Protein AF-A0A936JSB2-F1 (afdb_monomer)

pLDDT: mean 73.91, std 18.28, range [32.06, 96.44]

Secondary structure (DSSP, 8-state):
---------THHHHHHHHHHHTT---S---------S-TT-------S-----PPP-------PPPP--EEEE-TTS-EEEEEEE-PPPPGGG----EEEEEETT---BTTBTTEEEES--EEEEE-B-HHHHSS-B---SSSSSEEEETTEEEEEEEEETTEEEEEEES--S-EEEEEE-TTS-EEEEEE-TTS-EEEESSSGGGSPBPTT----TT----B-EEEEP-

Mean predicted aligned error: 17.92 Å

Structure (mmCIF, N/CA/C/O backbone):
data_AF-A0A936JSB2-F1
#
_entry.id   AF-A0A936JSB2-F1
#
loop_
_atom_site.group_PDB
_atom_site.id
_atom_site.type_symbol
_atom_site.label_atom_id
_atom_site.label_alt_id
_atom_site.label_comp_id
_atom_site.label_asym_id
_atom_site.label_entity_id
_atom_site.label_seq_id
_atom_site.pdbx_PDB_ins_code
_atom_site.Cartn_x
_atom_site.Cartn_y
_atom_site.Cartn_z
_atom_site.occupancy
_atom_site.B_iso_or_equiv
_atom_site.auth_seq_id
_atom_site.auth_comp_id
_atom_site.auth_asym_id
_atom_site.auth_atom_id
_atom_site.pdbx_PDB_model_num
ATOM 1 N N . MET A 1 1 ? 48.125 48.175 68.324 1.00 35.88 1 MET A N 1
ATOM 2 C CA . MET A 1 1 ? 49.309 47.341 68.021 1.00 35.88 1 MET A CA 1
ATOM 3 C C . MET A 1 1 ? 48.892 46.219 67.080 1.00 35.88 1 MET A C 1
ATOM 5 O O . MET A 1 1 ? 47.910 45.582 67.412 1.00 35.88 1 MET A O 1
ATOM 9 N N . ASN A 1 2 ? 49.610 46.075 65.949 1.00 34.31 2 ASN A N 1
ATOM 10 C CA . ASN A 1 2 ? 49.843 44.910 65.055 1.00 34.31 2 ASN A CA 1
ATOM 11 C C . ASN A 1 2 ? 48.712 43.870 64.830 1.00 34.31 2 ASN A C 1
ATOM 13 O O . ASN A 1 2 ? 48.079 43.433 65.770 1.00 34.31 2 ASN A O 1
ATOM 17 N N . SER A 1 3 ? 48.454 43.322 63.636 1.00 39.59 3 SER A N 1
ATOM 18 C CA . SER A 1 3 ? 49.326 43.007 62.488 1.00 39.59 3 SER A CA 1
ATOM 19 C C . SER A 1 3 ? 48.445 42.715 61.244 1.00 39.59 3 SER A C 1
ATOM 21 O O . SER A 1 3 ? 47.344 42.210 61.433 1.00 39.59 3 SER A O 1
ATOM 23 N N . ARG A 1 4 ? 48.800 43.163 60.021 1.00 42.25 4 ARG A N 1
ATOM 24 C CA . ARG A 1 4 ? 49.439 42.383 58.911 1.00 42.25 4 ARG A CA 1
ATOM 25 C C . ARG A 1 4 ? 48.583 41.193 58.416 1.00 42.25 4 ARG A C 1
ATOM 27 O O . ARG A 1 4 ? 48.107 40.436 59.238 1.00 42.25 4 ARG A O 1
ATOM 34 N N . THR A 1 5 ? 48.341 40.898 57.133 1.00 45.41 5 THR A N 1
ATOM 35 C CA . THR A 1 5 ? 49.018 41.137 55.832 1.00 45.41 5 THR A CA 1
ATOM 36 C C . THR A 1 5 ? 48.169 40.413 54.755 1.00 45.41 5 THR A C 1
ATOM 38 O O . THR A 1 5 ? 47.645 39.348 55.060 1.00 45.41 5 THR A O 1
ATOM 41 N N . ASN A 1 6 ? 47.905 40.944 53.553 1.00 46.44 6 ASN A N 1
ATOM 42 C CA . ASN A 1 6 ? 48.480 40.563 52.233 1.00 46.44 6 ASN A CA 1
ATOM 43 C C . ASN A 1 6 ? 47.365 40.872 51.195 1.00 46.44 6 ASN A C 1
ATOM 45 O O . ASN A 1 6 ? 46.220 40.532 51.451 1.00 46.44 6 ASN A O 1
ATOM 49 N N . GLY A 1 7 ? 47.534 41.524 50.044 1.00 50.88 7 GLY A N 1
ATOM 50 C CA . GLY A 1 7 ? 48.725 41.688 49.220 1.00 50.88 7 GLY A CA 1
ATOM 51 C C . GLY A 1 7 ? 48.695 40.771 47.992 1.00 50.88 7 GLY A C 1
ATOM 52 O O . GLY A 1 7 ? 49.657 40.049 47.790 1.00 50.88 7 GLY A O 1
ATOM 53 N N . PHE A 1 8 ? 47.622 40.768 47.185 1.00 49.28 8 PHE A N 1
ATOM 54 C CA . PHE A 1 8 ? 47.645 40.173 45.840 1.00 49.28 8 PHE A CA 1
ATOM 55 C C . PHE A 1 8 ? 47.114 41.171 44.807 1.00 49.28 8 PHE A C 1
ATOM 57 O O . PHE A 1 8 ? 45.969 41.611 44.834 1.00 49.28 8 PHE A O 1
ATOM 64 N N . SER A 1 9 ? 48.046 41.589 43.956 1.00 54.38 9 SER A N 1
ATOM 65 C CA . SER A 1 9 ? 47.987 42.716 43.034 1.00 54.38 9 SER A CA 1
ATOM 66 C C . SER A 1 9 ? 47.175 42.384 41.779 1.00 54.38 9 SER A C 1
ATOM 68 O O . SER A 1 9 ? 47.596 41.577 40.953 1.00 54.38 9 SER A O 1
ATOM 70 N N . ALA A 1 10 ? 46.050 43.081 41.591 1.00 55.34 10 ALA A N 1
ATOM 71 C CA . ALA A 1 10 ? 45.239 43.063 40.367 1.00 55.34 10 ALA A CA 1
ATOM 72 C C . ALA A 1 10 ? 45.993 43.575 39.114 1.00 55.34 10 ALA A C 1
ATOM 74 O O . ALA A 1 10 ? 45.507 43.441 37.993 1.00 55.34 10 ALA A O 1
ATOM 75 N N . SER A 1 11 ? 47.204 44.118 39.286 1.00 56.66 11 SER A N 1
ATOM 76 C CA . SER A 1 11 ? 48.057 44.604 38.196 1.00 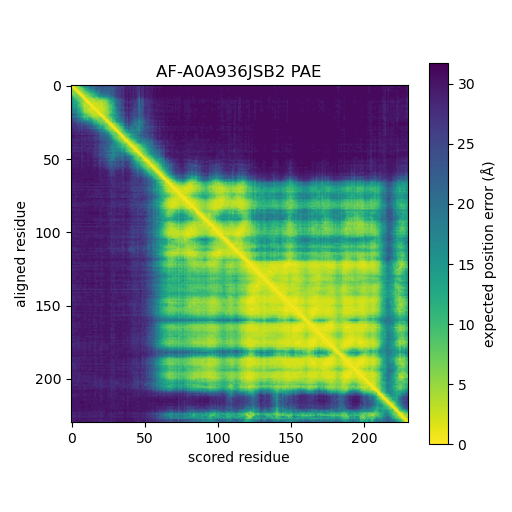56.66 11 SER A CA 1
ATOM 77 C C . SER A 1 11 ? 48.709 43.462 37.395 1.00 56.66 11 SER A C 1
ATOM 79 O O . SER A 1 11 ? 48.953 43.599 36.199 1.00 56.66 11 SER A O 1
ATOM 81 N N . TRP A 1 12 ? 48.920 42.286 38.004 1.00 50.47 12 TRP A N 1
ATOM 82 C CA . TRP A 1 12 ? 49.532 41.134 37.318 1.00 50.47 12 TRP A CA 1
ATOM 83 C C . TRP A 1 12 ? 48.565 40.339 36.422 1.00 50.47 12 TRP A C 1
ATOM 85 O O . TRP A 1 12 ? 49.009 39.693 35.472 1.00 50.47 12 TRP A O 1
ATOM 95 N N . MET A 1 13 ? 47.250 40.422 36.655 1.00 55.94 13 MET A N 1
ATOM 96 C CA . MET A 1 13 ? 46.240 39.774 35.799 1.00 55.94 13 MET A CA 1
ATOM 97 C C . MET A 1 13 ? 45.917 40.577 34.529 1.00 55.94 13 MET A C 1
ATOM 99 O O . MET A 1 13 ? 45.628 39.993 33.490 1.00 55.94 13 MET A O 1
ATOM 103 N N . LEU A 1 14 ? 46.016 41.909 34.572 1.00 55.22 14 LEU A N 1
ATOM 104 C CA . LEU A 1 14 ? 45.782 42.754 33.393 1.00 55.22 14 LEU A CA 1
ATOM 105 C C . LEU A 1 14 ? 46.985 42.769 32.440 1.00 55.22 14 LEU A C 1
ATOM 107 O O . LEU A 1 14 ? 46.804 42.792 31.223 1.00 55.22 14 LEU A O 1
ATOM 111 N N . LEU A 1 15 ? 48.209 42.674 32.973 1.00 53.69 15 LEU A N 1
ATOM 112 C CA . LEU A 1 15 ? 49.425 42.623 32.157 1.00 53.69 15 LEU A CA 1
ATOM 113 C C . LEU A 1 15 ? 49.565 41.295 31.391 1.00 53.69 15 LEU A C 1
ATOM 115 O O . LEU A 1 15 ? 50.092 41.281 30.285 1.00 53.69 15 LEU A O 1
ATOM 119 N N . SER A 1 16 ? 49.043 40.193 31.938 1.00 58.06 16 SER A N 1
ATOM 120 C CA . SER A 1 16 ? 49.028 38.884 31.269 1.00 58.06 16 SER A CA 1
ATOM 121 C C . SER A 1 16 ? 47.946 38.782 30.183 1.00 58.06 16 SER A C 1
ATOM 123 O O . SER A 1 16 ? 48.183 38.153 29.154 1.00 58.06 16 SER A O 1
ATOM 125 N N . PHE A 1 17 ? 46.809 39.471 30.336 1.00 54.97 17 PHE A N 1
ATOM 126 C CA . PHE A 1 17 ? 45.768 39.538 29.299 1.00 54.97 17 PHE A CA 1
ATOM 127 C C . PHE A 1 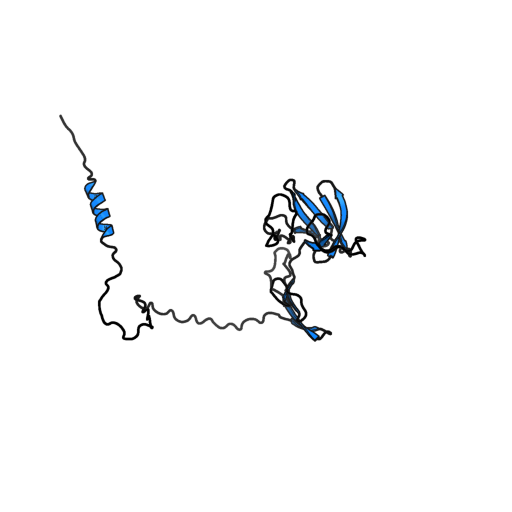17 ? 46.142 40.457 28.119 1.00 54.97 17 PHE A C 1
ATOM 129 O O . PHE A 1 17 ? 45.854 40.129 26.969 1.00 54.97 17 PHE A O 1
ATOM 136 N N . LEU A 1 18 ? 46.840 41.571 28.370 1.00 54.69 18 LEU A N 1
ATOM 137 C CA . LEU A 1 18 ? 47.339 42.464 27.311 1.00 54.69 18 LEU A CA 1
ATOM 138 C C . LEU A 1 18 ? 48.510 41.857 26.519 1.00 54.69 18 LEU A C 1
ATOM 140 O O . LEU A 1 18 ? 48.606 42.079 25.312 1.00 54.69 18 LEU A O 1
ATOM 144 N N . LEU A 1 19 ? 49.355 41.037 27.155 1.00 53.25 19 LEU A N 1
ATOM 145 C CA . LEU A 1 19 ? 50.457 40.347 26.473 1.00 53.25 19 LEU A CA 1
ATOM 146 C C . LEU A 1 19 ? 49.973 39.176 25.591 1.00 53.25 19 LEU A C 1
ATOM 148 O O . LEU A 1 19 ? 50.631 38.841 24.609 1.00 53.25 19 LEU A O 1
ATOM 152 N N . ALA A 1 20 ? 48.800 38.600 25.878 1.00 48.59 20 ALA A N 1
ATOM 153 C CA . ALA A 1 20 ? 48.202 37.532 25.071 1.00 48.59 20 ALA A CA 1
ATOM 154 C C . ALA A 1 20 ? 47.556 38.035 23.759 1.00 48.59 20 ALA A C 1
ATOM 156 O O . ALA A 1 20 ? 47.519 37.295 22.776 1.00 48.59 20 ALA A O 1
ATOM 157 N N . CYS A 1 21 ? 47.111 39.297 23.696 1.00 46.84 21 CYS A N 1
ATOM 158 C CA . CYS A 1 21 ? 46.557 39.890 22.467 1.00 46.84 21 CYS A CA 1
ATOM 159 C C . CYS A 1 21 ? 47.628 40.293 21.438 1.00 46.84 21 CYS A C 1
ATOM 161 O O . CYS A 1 21 ? 47.346 40.342 20.244 1.00 46.84 21 CYS A O 1
ATOM 163 N N . LEU A 1 22 ? 48.863 40.571 21.867 1.00 53.00 22 LEU A N 1
ATOM 164 C CA . LEU A 1 22 ? 49.932 41.025 20.967 1.00 53.00 22 LEU A CA 1
ATOM 165 C C . LEU A 1 22 ? 50.686 39.874 20.276 1.00 53.00 22 LEU A C 1
ATOM 167 O O . LEU A 1 22 ? 51.400 40.120 19.307 1.00 53.00 22 LEU A O 1
ATOM 171 N N . ALA A 1 23 ? 50.498 38.623 20.714 1.00 52.56 23 ALA A N 1
ATOM 172 C CA . ALA A 1 23 ? 51.219 37.456 20.193 1.00 52.56 23 ALA A CA 1
ATOM 173 C C . ALA A 1 23 ? 50.426 36.594 19.187 1.00 52.56 23 ALA A C 1
ATOM 175 O O . ALA A 1 23 ? 50.874 35.507 18.830 1.00 52.56 23 ALA A O 1
ATOM 176 N N . THR A 1 24 ? 49.274 37.058 18.689 1.00 55.66 24 THR A N 1
ATOM 177 C CA . THR A 1 24 ? 48.515 36.357 17.634 1.00 55.66 24 THR A CA 1
ATOM 178 C C . THR A 1 24 ? 48.258 37.244 16.416 1.00 55.66 24 THR A C 1
ATOM 180 O O . THR A 1 24 ? 47.136 37.405 15.961 1.00 55.66 24 THR A O 1
ATOM 183 N N . HIS A 1 25 ? 49.328 37.783 15.828 1.00 50.44 25 HIS A N 1
ATOM 184 C CA . HIS A 1 25 ? 49.301 38.214 14.426 1.00 50.44 25 HIS A CA 1
ATOM 185 C C . HIS A 1 25 ? 49.911 37.117 13.558 1.00 50.44 25 HIS A C 1
ATOM 187 O O . HIS A 1 25 ? 51.016 37.240 13.033 1.00 50.44 25 HIS A O 1
ATOM 193 N N . ALA A 1 26 ? 49.178 36.015 13.418 1.00 47.84 26 ALA A N 1
ATOM 194 C CA . ALA A 1 26 ? 49.348 35.175 12.249 1.00 47.84 26 ALA A CA 1
ATOM 195 C C . ALA A 1 26 ? 48.591 35.844 11.094 1.00 47.84 26 ALA A C 1
ATOM 197 O O . ALA A 1 26 ? 47.366 35.810 11.050 1.00 47.84 26 ALA A O 1
ATOM 198 N N . GLY A 1 27 ? 49.348 36.440 10.172 1.00 50.97 27 GLY A N 1
ATOM 199 C CA . GLY A 1 27 ? 48.919 36.635 8.788 1.00 50.97 27 GLY A CA 1
ATOM 200 C C . GLY A 1 27 ? 48.319 37.997 8.453 1.00 50.97 27 GLY A C 1
ATOM 201 O O . GLY A 1 27 ? 47.122 38.202 8.588 1.00 50.97 27 GLY A O 1
ATOM 202 N N . CYS A 1 28 ? 49.166 38.903 7.954 1.00 41.62 28 CYS A N 1
ATOM 203 C CA . CYS A 1 28 ? 49.066 39.488 6.607 1.00 41.62 28 CYS A CA 1
ATOM 204 C C . CYS A 1 28 ? 49.994 40.710 6.514 1.00 41.62 28 CYS A C 1
ATOM 206 O O . CYS A 1 28 ? 49.622 41.823 6.871 1.00 41.62 28 CYS A O 1
ATOM 208 N N . SER A 1 29 ? 51.207 40.512 6.000 1.00 53.97 29 SER A N 1
ATOM 209 C CA . SER A 1 29 ? 52.018 41.591 5.434 1.00 53.97 29 SER A CA 1
ATOM 210 C C . SER A 1 29 ? 51.756 41.640 3.930 1.00 53.97 29 SER A C 1
ATOM 212 O O . SER A 1 29 ? 52.036 40.671 3.224 1.00 53.97 29 SER A O 1
ATOM 214 N N . CYS A 1 30 ? 51.203 42.745 3.430 1.00 39.94 30 CYS A N 1
ATOM 215 C CA . CYS A 1 30 ? 51.121 42.989 1.993 1.00 39.94 30 CYS A CA 1
ATOM 216 C C . CYS A 1 30 ? 52.488 43.478 1.517 1.00 39.94 30 CYS A C 1
ATOM 218 O O . CYS A 1 30 ? 52.807 44.656 1.660 1.00 39.94 30 CYS A O 1
ATOM 220 N N . ASP A 1 31 ? 53.296 42.564 0.988 1.00 43.16 31 ASP A N 1
ATOM 221 C CA . ASP A 1 31 ? 54.530 42.928 0.304 1.00 43.16 31 ASP A CA 1
ATOM 222 C C . ASP A 1 31 ? 54.201 43.402 -1.118 1.00 43.16 31 ASP A C 1
ATOM 224 O O . ASP A 1 31 ? 53.442 42.766 -1.858 1.00 43.16 31 ASP A O 1
ATOM 228 N N . ALA A 1 32 ? 54.726 44.564 -1.489 1.00 50.72 32 ALA A N 1
ATOM 229 C CA . ALA A 1 32 ? 54.475 45.195 -2.775 1.00 50.72 32 ALA A CA 1
ATOM 230 C C . ALA A 1 32 ? 55.480 44.675 -3.810 1.00 50.72 32 ALA A C 1
ATOM 232 O O . ALA A 1 32 ? 56.417 45.380 -4.176 1.00 50.72 32 ALA A O 1
ATOM 233 N N . LEU A 1 33 ? 55.287 43.450 -4.309 1.00 48.34 33 LEU A N 1
ATOM 234 C CA . LEU A 1 33 ? 56.104 42.916 -5.401 1.00 48.34 33 LEU A CA 1
ATOM 235 C C . LEU A 1 33 ? 55.257 42.513 -6.615 1.00 48.34 33 LEU A C 1
ATOM 237 O O . LEU A 1 33 ? 54.511 41.539 -6.616 1.00 48.34 33 LEU A O 1
ATOM 241 N N . SER A 1 34 ? 55.438 43.322 -7.665 1.00 57.00 34 SER A N 1
ATOM 242 C CA . SER A 1 34 ? 55.117 43.107 -9.083 1.00 57.00 34 SER A CA 1
ATOM 243 C C . SER A 1 34 ? 53.680 42.700 -9.432 1.00 57.00 34 SER A C 1
ATOM 245 O O . SER A 1 34 ? 53.294 41.536 -9.436 1.00 57.00 34 SER A O 1
ATOM 247 N N . ARG A 1 35 ? 52.914 43.706 -9.857 1.00 50.78 35 ARG A N 1
ATOM 248 C CA . ARG A 1 35 ? 51.615 43.600 -10.530 1.00 50.78 35 ARG A CA 1
ATOM 249 C C . ARG A 1 35 ? 51.711 42.654 -11.749 1.00 50.78 35 ARG A C 1
ATOM 251 O O . ARG A 1 35 ? 52.494 42.950 -12.652 1.00 50.78 35 ARG A O 1
ATOM 258 N N . PRO A 1 36 ? 50.933 41.560 -11.838 1.00 52.59 36 PRO A N 1
ATOM 259 C CA . PRO A 1 36 ? 50.892 40.744 -13.048 1.00 52.59 36 PRO A CA 1
ATOM 260 C C . PRO A 1 36 ? 50.222 41.527 -14.187 1.00 52.59 36 PRO A C 1
ATOM 262 O O . PRO A 1 36 ? 49.196 42.179 -13.994 1.00 52.59 36 PRO A O 1
ATOM 265 N N . ALA A 1 37 ? 50.799 41.460 -15.389 1.00 56.62 37 ALA A N 1
ATOM 266 C CA . ALA A 1 37 ? 50.406 42.245 -16.566 1.00 56.62 37 ALA A CA 1
ATOM 267 C C . ALA A 1 37 ? 49.045 41.860 -17.194 1.00 56.62 37 ALA A C 1
ATOM 269 O O . ALA A 1 37 ? 48.725 42.316 -18.289 1.00 56.62 37 ALA A O 1
ATOM 270 N N . ASN A 1 38 ? 48.226 41.033 -16.535 1.00 55.94 38 ASN A N 1
ATOM 271 C CA . ASN A 1 38 ? 46.925 40.618 -17.055 1.00 55.94 38 ASN A CA 1
ATOM 272 C C . ASN A 1 38 ? 45.877 40.515 -15.927 1.00 55.94 38 ASN A C 1
ATOM 274 O O . ASN A 1 38 ? 46.003 39.649 -15.060 1.00 55.94 38 ASN A O 1
ATOM 278 N N . PRO A 1 39 ? 44.825 41.355 -15.924 1.00 56.47 39 PRO A N 1
ATOM 279 C CA . PRO A 1 39 ? 43.882 41.470 -14.810 1.00 56.47 39 PRO A CA 1
ATOM 280 C C . PRO A 1 39 ? 42.854 40.327 -14.701 1.00 56.47 39 PRO A C 1
ATOM 282 O O . PRO A 1 39 ? 41.909 40.449 -13.928 1.00 56.47 39 PRO A O 1
ATOM 285 N N . ARG A 1 40 ? 42.981 39.234 -15.468 1.00 56.28 40 ARG A N 1
ATOM 286 C CA . ARG A 1 40 ? 41.980 38.145 -15.494 1.00 56.28 40 ARG A CA 1
ATOM 287 C C . ARG A 1 40 ? 42.425 36.806 -14.910 1.00 56.28 40 ARG A C 1
ATOM 289 O O . ARG A 1 40 ? 41.660 35.851 -14.985 1.00 56.28 40 ARG A O 1
ATOM 296 N N . ILE A 1 41 ? 43.611 36.712 -14.312 1.00 55.84 41 ILE A N 1
ATOM 297 C CA . ILE A 1 41 ? 44.057 35.468 -13.673 1.00 55.84 41 ILE A CA 1
ATOM 298 C C . ILE A 1 41 ? 44.380 35.741 -12.206 1.00 55.84 41 ILE A C 1
ATOM 300 O O . ILE A 1 41 ? 45.408 36.328 -11.881 1.00 55.84 41 ILE A O 1
ATOM 304 N N . HIS A 1 42 ? 43.495 35.286 -11.321 1.00 55.53 42 HIS A N 1
ATOM 305 C CA . HIS A 1 42 ? 43.774 35.173 -9.894 1.00 55.53 42 HIS A CA 1
ATOM 306 C C . HIS A 1 42 ? 44.372 33.788 -9.635 1.00 55.53 42 HIS A C 1
ATOM 308 O O . HIS A 1 42 ? 43.651 32.797 -9.551 1.00 55.53 42 HIS A O 1
ATOM 314 N N . ALA A 1 43 ? 45.700 33.711 -9.556 1.00 60.09 43 ALA A N 1
ATOM 315 C CA . ALA A 1 43 ? 46.388 32.503 -9.120 1.00 60.09 43 ALA A CA 1
ATOM 316 C C . ALA A 1 43 ? 46.447 32.492 -7.586 1.00 60.09 43 ALA A C 1
ATOM 318 O O . ALA A 1 43 ? 47.201 33.255 -6.983 1.00 60.09 43 ALA A O 1
ATOM 319 N N . CYS A 1 44 ? 45.645 31.640 -6.949 1.00 53.50 44 CYS A N 1
ATOM 320 C CA . CYS A 1 44 ? 45.767 31.371 -5.519 1.00 53.50 44 CYS A CA 1
ATOM 321 C C . CYS A 1 44 ? 46.819 30.277 -5.313 1.00 53.50 44 CYS A C 1
ATOM 323 O O . CYS A 1 44 ? 46.585 29.118 -5.651 1.00 53.50 44 CYS A O 1
ATOM 325 N N . ILE A 1 45 ? 47.976 30.645 -4.764 1.00 62.91 45 ILE A N 1
ATOM 326 C CA . ILE A 1 45 ? 49.011 29.699 -4.333 1.00 62.91 45 ILE A CA 1
ATOM 327 C C . ILE A 1 45 ? 48.785 29.435 -2.836 1.00 62.91 45 ILE A C 1
ATOM 329 O O . ILE A 1 45 ? 48.764 30.396 -2.061 1.00 62.91 45 ILE A O 1
ATOM 333 N N . PRO A 1 46 ? 48.576 28.180 -2.395 1.00 54.75 46 PRO A N 1
ATOM 334 C CA . PRO A 1 46 ? 48.403 27.886 -0.977 1.00 54.75 46 PRO A CA 1
ATOM 335 C C . PRO A 1 46 ? 49.714 28.144 -0.221 1.00 54.75 46 PRO A C 1
ATOM 337 O O . PRO A 1 46 ? 50.777 27.686 -0.627 1.00 54.75 46 PRO A O 1
ATOM 340 N N . GLN A 1 47 ? 49.631 28.864 0.899 1.00 57.16 47 GLN A N 1
ATOM 341 C CA . GLN A 1 47 ? 50.781 29.228 1.743 1.00 57.16 47 GLN A CA 1
ATOM 342 C C . GLN A 1 47 ? 51.141 28.146 2.778 1.00 57.16 47 GLN A C 1
ATOM 344 O O . GLN A 1 47 ? 51.979 28.366 3.649 1.00 57.16 47 GLN A O 1
ATOM 349 N N . HIS A 1 48 ? 50.505 26.975 2.715 1.00 55.34 48 HIS A N 1
ATOM 350 C CA . HIS A 1 48 ? 50.788 25.877 3.632 1.00 55.34 48 HIS A CA 1
ATOM 351 C C . HIS A 1 48 ? 51.836 24.945 3.028 1.00 55.34 48 HIS A C 1
ATOM 353 O O . HIS A 1 48 ? 51.680 24.468 1.904 1.00 55.34 48 HIS A O 1
ATOM 359 N N . ALA A 1 49 ? 52.900 24.698 3.798 1.00 61.09 49 ALA A N 1
ATOM 360 C CA . ALA A 1 49 ? 53.918 23.702 3.499 1.00 61.09 49 ALA A CA 1
ATOM 361 C C . ALA A 1 49 ? 53.246 22.389 3.079 1.00 61.09 49 ALA A C 1
ATOM 363 O O . ALA A 1 49 ? 52.326 21.918 3.752 1.00 61.09 49 ALA A O 1
ATOM 364 N N . SER A 1 50 ? 53.682 21.827 1.951 1.00 62.78 50 SER A N 1
ATOM 365 C CA . SER A 1 50 ? 53.154 20.580 1.408 1.00 62.78 50 SER A CA 1
ATOM 366 C C . SER A 1 50 ? 53.289 19.474 2.449 1.00 62.78 50 SER A C 1
ATOM 368 O O . SER A 1 50 ? 54.379 18.939 2.657 1.00 62.78 50 SER A O 1
ATOM 370 N N . LEU A 1 51 ? 52.177 19.142 3.108 1.00 63.62 51 LEU A N 1
ATOM 371 C CA . LEU A 1 51 ? 52.050 17.902 3.860 1.00 63.62 51 LEU A CA 1
ATOM 372 C C . LEU A 1 51 ? 52.436 16.753 2.916 1.00 63.62 51 LEU A C 1
ATOM 374 O O . LEU A 1 51 ? 52.088 16.816 1.731 1.00 63.62 51 LEU A O 1
ATOM 378 N N . PRO A 1 52 ? 53.160 15.726 3.394 1.00 63.97 52 PRO A N 1
ATOM 379 C CA . PRO A 1 52 ? 53.469 14.577 2.561 1.00 63.97 52 PRO A CA 1
ATOM 380 C C . PRO A 1 52 ? 52.150 14.019 2.032 1.00 63.97 52 PRO A C 1
ATOM 382 O O . PRO A 1 52 ? 51.259 13.668 2.807 1.00 63.97 52 PRO A O 1
ATOM 385 N N . VAL A 1 53 ? 52.011 13.997 0.705 1.00 65.31 53 VAL A N 1
ATOM 386 C CA . VAL A 1 53 ? 50.897 13.335 0.033 1.00 65.31 53 VAL A CA 1
ATOM 387 C C . VAL A 1 53 ? 50.921 11.896 0.528 1.00 65.31 53 VAL A C 1
ATOM 389 O O . VAL A 1 53 ? 51.875 11.165 0.259 1.00 65.31 53 VAL A O 1
ATOM 392 N N . ALA A 1 54 ? 49.920 11.517 1.324 1.00 69.38 54 ALA A N 1
ATOM 393 C CA . ALA A 1 54 ? 49.752 10.134 1.730 1.00 69.38 54 ALA A CA 1
ATOM 394 C C . ALA A 1 54 ? 49.765 9.286 0.456 1.00 69.38 54 ALA A C 1
ATOM 396 O O . ALA A 1 54 ? 49.107 9.646 -0.525 1.00 69.38 54 ALA A O 1
ATOM 397 N N . ALA A 1 55 ? 50.553 8.206 0.454 1.00 69.69 55 ALA A N 1
ATOM 398 C CA . ALA A 1 55 ? 50.579 7.277 -0.667 1.00 69.69 55 ALA A CA 1
ATOM 399 C C . ALA A 1 55 ? 49.129 6.949 -1.061 1.00 69.69 55 ALA A C 1
ATOM 401 O O . ALA A 1 55 ? 48.299 6.770 -0.159 1.00 69.69 55 ALA A O 1
ATOM 402 N N . PRO A 1 56 ? 48.795 6.915 -2.367 1.00 62.66 56 PRO A N 1
ATOM 403 C CA . PRO A 1 56 ? 47.447 6.575 -2.787 1.00 62.66 56 PRO A CA 1
ATOM 404 C C . PRO A 1 56 ? 47.075 5.269 -2.096 1.00 62.66 56 PRO A C 1
ATOM 406 O O . PRO A 1 56 ? 47.841 4.304 -2.146 1.00 62.66 56 PRO A O 1
ATOM 409 N N . LEU A 1 57 ? 45.940 5.260 -1.393 1.00 59.56 57 LEU A N 1
ATOM 410 C CA . LEU A 1 57 ? 45.403 4.033 -0.831 1.00 59.56 57 LEU A CA 1
ATOM 411 C C . LEU A 1 57 ? 45.268 3.066 -2.003 1.00 59.56 57 LEU A C 1
ATOM 413 O O . LEU A 1 57 ? 44.402 3.250 -2.861 1.00 59.56 57 LEU A O 1
ATOM 417 N N . VAL A 1 58 ? 46.151 2.067 -2.067 1.00 61.31 58 VAL A N 1
ATOM 418 C CA . VAL A 1 58 ? 46.005 0.938 -2.980 1.00 61.31 58 VAL A CA 1
ATOM 419 C C . VAL A 1 58 ? 44.804 0.171 -2.457 1.00 61.31 58 VAL A C 1
ATOM 421 O O . VAL A 1 58 ? 44.910 -0.770 -1.672 1.00 61.31 58 VAL A O 1
ATOM 424 N N . SER A 1 59 ? 43.626 0.651 -2.840 1.00 58.91 59 SER A N 1
ATOM 425 C CA . SER A 1 59 ? 42.389 -0.078 -2.688 1.00 58.91 59 SER A CA 1
ATOM 426 C C . SER A 1 59 ? 42.569 -1.288 -3.574 1.00 58.91 59 SER A C 1
ATOM 428 O O . SER A 1 59 ? 42.551 -1.173 -4.798 1.00 58.91 59 SER A O 1
ATOM 430 N N . LYS A 1 60 ? 42.835 -2.440 -2.956 1.00 55.94 60 LYS A N 1
ATOM 431 C CA . LYS A 1 60 ? 42.721 -3.731 -3.621 1.00 55.94 60 LYS A CA 1
ATOM 432 C C . LYS A 1 60 ? 41.401 -3.684 -4.383 1.00 55.94 60 LYS A C 1
ATOM 434 O O . LYS A 1 60 ? 40.347 -3.600 -3.753 1.00 55.94 60 LYS A O 1
ATOM 439 N N . THR A 1 61 ? 41.454 -3.661 -5.713 1.00 56.44 61 THR A N 1
ATOM 440 C CA . THR A 1 61 ? 40.261 -3.806 -6.542 1.00 56.44 61 THR A CA 1
ATOM 441 C C . THR A 1 61 ? 39.815 -5.247 -6.369 1.00 56.44 61 THR A C 1
ATOM 443 O O . THR A 1 61 ? 40.159 -6.137 -7.140 1.00 56.44 61 THR A O 1
ATOM 446 N N . THR A 1 62 ? 39.122 -5.503 -5.264 1.00 64.25 62 THR A N 1
ATOM 447 C CA . THR A 1 62 ? 38.232 -6.643 -5.153 1.00 64.25 62 THR A CA 1
ATOM 448 C C . THR A 1 62 ? 37.301 -6.521 -6.343 1.00 64.25 62 THR A C 1
ATOM 450 O O . THR A 1 62 ? 36.718 -5.455 -6.544 1.00 64.25 62 THR A O 1
ATOM 453 N N . VAL A 1 63 ? 37.228 -7.572 -7.161 1.00 69.25 63 VAL A N 1
ATOM 454 C CA . VAL A 1 63 ? 36.228 -7.678 -8.224 1.00 69.25 63 VAL A CA 1
ATOM 455 C C . VAL A 1 63 ? 34.898 -7.260 -7.596 1.00 69.25 63 VAL A C 1
ATOM 457 O O . VAL A 1 63 ? 34.490 -7.918 -6.633 1.00 69.25 63 VAL A O 1
ATOM 460 N N . PRO A 1 64 ? 34.276 -6.141 -8.016 1.00 68.75 64 PRO A N 1
ATOM 461 C CA . PRO A 1 64 ? 32.995 -5.763 -7.452 1.00 68.75 64 PRO A CA 1
ATOM 462 C C . PRO A 1 64 ? 32.065 -6.950 -7.688 1.00 68.75 64 PRO A C 1
ATOM 464 O O . PRO A 1 64 ? 31.972 -7.452 -8.810 1.00 68.75 64 PRO A O 1
ATOM 467 N N . GLY A 1 65 ? 31.466 -7.469 -6.615 1.00 65.62 65 GLY A N 1
ATOM 468 C CA . GLY A 1 65 ? 30.481 -8.534 -6.743 1.00 65.62 65 GLY A CA 1
ATOM 469 C C . GLY A 1 65 ? 29.411 -8.098 -7.740 1.00 65.62 65 GLY A C 1
ATOM 470 O O . GLY A 1 65 ? 29.026 -6.927 -7.763 1.00 65.62 65 GLY A O 1
ATOM 471 N N . ALA A 1 66 ? 28.962 -9.014 -8.595 1.00 73.19 66 ALA A N 1
ATOM 472 C CA . ALA A 1 66 ? 27.845 -8.720 -9.475 1.00 73.19 66 ALA A CA 1
ATOM 473 C C . ALA A 1 66 ? 26.609 -8.477 -8.606 1.00 73.19 66 ALA A C 1
ATOM 475 O O . ALA A 1 66 ? 26.255 -9.310 -7.770 1.00 73.19 66 ALA A O 1
ATOM 476 N N . ILE A 1 67 ? 25.964 -7.330 -8.797 1.00 78.06 67 ILE A N 1
ATOM 477 C CA . ILE A 1 67 ? 24.653 -7.101 -8.213 1.00 78.06 67 ILE A CA 1
ATOM 478 C C . ILE A 1 67 ? 23.685 -8.027 -8.964 1.00 78.06 67 ILE A C 1
ATOM 480 O O . ILE A 1 67 ? 23.649 -7.961 -10.197 1.00 78.06 67 ILE A O 1
ATOM 484 N N . PRO A 1 68 ? 22.940 -8.910 -8.274 1.00 79.69 68 PRO A N 1
ATOM 485 C CA . PRO A 1 68 ? 21.982 -9.783 -8.934 1.00 79.69 68 PRO A CA 1
ATOM 486 C C . PRO A 1 68 ? 20.914 -8.906 -9.585 1.00 79.69 68 PRO A C 1
ATOM 488 O O . PRO A 1 68 ? 20.114 -8.285 -8.897 1.00 79.69 68 PRO A O 1
ATOM 491 N N . VAL A 1 69 ? 20.934 -8.817 -10.910 1.00 84.94 69 VAL A N 1
ATOM 492 C CA . VAL A 1 69 ? 19.954 -8.061 -11.683 1.00 84.94 69 VAL A CA 1
ATOM 493 C C . VAL A 1 69 ? 19.380 -8.979 -12.747 1.00 84.94 69 VAL A C 1
ATOM 495 O O . VAL A 1 69 ? 20.126 -9.646 -13.467 1.00 84.94 69 VAL A O 1
ATOM 498 N N . SER A 1 70 ? 18.056 -9.052 -12.829 1.00 88.50 70 SER A N 1
ATOM 499 C CA . SER A 1 70 ? 17.377 -9.748 -13.916 1.00 88.50 70 SER A CA 1
ATOM 500 C C . SER A 1 70 ? 16.891 -8.725 -14.930 1.00 88.50 70 SER A C 1
ATOM 502 O O . SER A 1 70 ? 16.274 -7.719 -14.585 1.00 88.50 70 SER A O 1
ATOM 504 N N . PHE A 1 71 ? 17.211 -8.970 -16.194 1.00 90.31 71 PHE A N 1
ATOM 505 C CA . PHE A 1 71 ? 16.762 -8.165 -17.318 1.00 90.31 71 PHE A CA 1
ATOM 506 C C . PHE A 1 71 ? 15.875 -9.032 -18.201 1.00 90.31 71 PHE A C 1
ATOM 508 O O . PHE A 1 71 ? 16.249 -10.158 -18.533 1.00 90.31 71 PHE A O 1
ATOM 515 N N . ASN A 1 72 ? 14.711 -8.514 -18.572 1.00 91.81 72 ASN A N 1
ATOM 516 C CA . ASN A 1 72 ? 13.779 -9.190 -19.460 1.00 91.81 72 ASN A CA 1
ATOM 517 C C . ASN A 1 72 ? 13.103 -8.185 -20.400 1.00 91.81 72 ASN A C 1
ATOM 519 O O . ASN A 1 72 ? 13.006 -6.999 -20.088 1.00 91.81 72 ASN A O 1
ATOM 523 N N . VAL A 1 73 ? 12.605 -8.663 -21.535 1.00 91.06 73 VAL A N 1
ATOM 524 C CA . VAL A 1 73 ? 11.758 -7.882 -22.443 1.00 91.06 73 VAL A CA 1
ATOM 525 C C . VAL A 1 73 ? 10.349 -8.458 -22.367 1.00 91.06 73 VAL A C 1
ATOM 527 O O . VAL A 1 73 ? 10.179 -9.673 -22.454 1.00 91.06 73 VAL A O 1
ATOM 530 N N . SER A 1 74 ? 9.346 -7.613 -22.136 1.00 88.50 74 SER A N 1
ATOM 531 C CA . SER A 1 74 ? 7.949 -8.051 -22.090 1.00 88.50 74 SER A CA 1
ATOM 532 C C . SER A 1 74 ? 7.433 -8.429 -23.483 1.00 88.50 74 SER A C 1
ATOM 534 O O . SER A 1 74 ? 7.973 -7.996 -24.501 1.00 88.50 74 SER A O 1
ATOM 536 N N . ASP A 1 75 ? 6.313 -9.151 -23.535 1.00 88.62 75 ASP A N 1
ATOM 537 C CA . ASP A 1 75 ? 5.615 -9.463 -24.793 1.00 88.62 75 ASP A CA 1
ATOM 538 C C . ASP A 1 75 ? 5.139 -8.202 -25.545 1.00 88.62 75 ASP A C 1
ATOM 540 O O . ASP A 1 75 ? 4.871 -8.245 -26.744 1.00 88.62 75 ASP A O 1
ATOM 544 N N . THR A 1 76 ? 5.059 -7.060 -24.852 1.00 88.62 76 THR A N 1
ATOM 545 C CA . THR A 1 76 ? 4.750 -5.741 -25.427 1.00 88.62 76 THR A CA 1
ATOM 546 C C . THR A 1 76 ? 5.980 -5.009 -25.975 1.00 88.62 76 THR A C 1
ATOM 548 O O . THR A 1 76 ? 5.828 -3.940 -26.561 1.00 88.62 76 THR A O 1
ATOM 551 N N . GLY A 1 77 ? 7.185 -5.575 -25.830 1.00 87.62 77 GLY A N 1
ATOM 552 C CA . GLY A 1 77 ? 8.449 -4.975 -26.267 1.00 87.62 77 GLY A CA 1
ATOM 553 C C . GLY A 1 77 ? 9.092 -4.028 -25.250 1.00 87.62 77 GLY A C 1
ATOM 554 O O . GLY A 1 77 ? 10.061 -3.345 -25.584 1.00 87.62 77 GLY A O 1
ATOM 555 N N . ASP A 1 78 ? 8.591 -3.984 -24.015 1.00 88.81 78 ASP A N 1
ATOM 556 C CA . ASP A 1 78 ? 9.111 -3.098 -22.977 1.00 88.81 78 ASP A CA 1
ATOM 557 C C . ASP A 1 78 ? 10.306 -3.727 -22.256 1.00 88.81 78 ASP A C 1
ATOM 559 O O . ASP A 1 78 ? 10.286 -4.895 -21.865 1.00 88.81 78 ASP A O 1
ATOM 563 N N . ALA A 1 79 ? 11.351 -2.932 -22.026 1.00 90.00 79 ALA A N 1
ATOM 564 C CA . ALA A 1 79 ? 12.483 -3.349 -21.209 1.00 90.00 79 ALA A CA 1
ATOM 565 C C . ALA A 1 79 ? 12.079 -3.394 -19.728 1.00 90.00 79 ALA A C 1
ATOM 567 O O . ALA A 1 79 ? 11.586 -2.404 -19.185 1.00 90.00 79 ALA A O 1
ATOM 568 N N . THR A 1 80 ? 12.332 -4.523 -19.071 1.00 90.44 80 THR A N 1
ATOM 569 C CA . THR A 1 80 ? 12.079 -4.734 -17.642 1.00 90.44 80 THR A CA 1
ATOM 570 C C . THR A 1 80 ? 13.373 -5.097 -16.919 1.00 90.44 80 THR A C 1
ATOM 572 O O . THR A 1 80 ? 14.151 -5.927 -17.390 1.00 90.44 80 THR A O 1
ATOM 575 N N . LEU A 1 81 ? 13.617 -4.458 -15.776 1.00 90.69 81 LEU A N 1
ATOM 576 C CA . LEU A 1 81 ? 14.754 -4.745 -14.897 1.00 90.69 81 LEU A CA 1
ATOM 577 C C . LEU A 1 81 ? 14.217 -5.051 -13.501 1.00 90.69 81 LEU A C 1
ATOM 579 O O . LEU A 1 81 ? 13.389 -4.289 -13.004 1.00 90.69 81 LEU A O 1
ATOM 583 N N . SER A 1 82 ? 14.705 -6.101 -12.849 1.00 89.19 82 SER A N 1
ATOM 584 C CA . SER A 1 82 ? 14.463 -6.333 -11.424 1.00 89.19 82 SER A CA 1
ATOM 585 C C . SER A 1 82 ? 15.788 -6.435 -10.692 1.00 89.19 82 SER A C 1
ATOM 587 O O . SER A 1 82 ? 16.647 -7.252 -11.027 1.00 89.19 82 SER A O 1
ATOM 589 N N . LEU A 1 83 ? 15.936 -5.598 -9.676 1.00 90.19 83 LEU A N 1
ATOM 590 C CA . LEU A 1 83 ? 17.088 -5.538 -8.803 1.00 90.19 83 LEU A CA 1
ATOM 591 C C . LEU A 1 83 ? 16.637 -5.811 -7.355 1.00 90.19 83 LEU A C 1
ATOM 593 O O . LEU A 1 83 ? 16.228 -4.871 -6.662 1.00 90.19 83 LEU A O 1
ATOM 597 N N . PRO A 1 84 ? 16.710 -7.071 -6.878 1.00 86.31 84 PRO A N 1
ATOM 598 C CA . PRO A 1 84 ? 16.489 -7.380 -5.472 1.00 86.31 84 PRO A CA 1
ATOM 599 C C . PRO A 1 84 ? 17.539 -6.674 -4.612 1.00 86.31 84 PRO A C 1
ATOM 601 O O . PRO A 1 84 ? 18.748 -6.784 -4.842 1.00 86.31 84 PRO A O 1
ATOM 604 N N . LEU A 1 85 ? 17.074 -5.939 -3.610 1.00 85.12 85 LEU A N 1
ATOM 605 C CA . LEU A 1 85 ? 17.937 -5.277 -2.648 1.00 85.12 85 LEU A CA 1
ATOM 606 C C . LEU A 1 85 ? 18.188 -6.255 -1.509 1.00 85.12 85 LEU A C 1
ATOM 608 O O . LEU A 1 85 ? 17.290 -6.563 -0.732 1.00 85.12 85 LEU A O 1
ATOM 612 N N . VAL A 1 86 ? 19.423 -6.750 -1.425 1.00 79.06 86 VAL A N 1
ATOM 613 C CA . VAL A 1 86 ? 19.826 -7.657 -0.349 1.00 79.06 86 VAL A CA 1
ATOM 614 C C . VAL A 1 86 ? 19.706 -6.907 0.969 1.00 79.06 86 VAL A C 1
ATOM 616 O O . VAL A 1 86 ? 20.423 -5.930 1.207 1.00 79.06 86 VAL A O 1
ATOM 619 N N . SER A 1 87 ? 18.786 -7.356 1.811 1.00 78.44 87 SER A N 1
ATOM 620 C CA . SER A 1 87 ? 18.633 -6.821 3.149 1.00 78.44 87 SER A CA 1
ATOM 621 C C . SER A 1 87 ? 19.436 -7.676 4.139 1.00 78.44 87 SER A C 1
ATOM 623 O O . SER A 1 87 ? 19.886 -8.782 3.833 1.00 78.44 87 SER A O 1
ATOM 625 N N . VAL A 1 88 ? 19.741 -7.120 5.311 1.00 78.88 88 VAL A N 1
ATOM 626 C C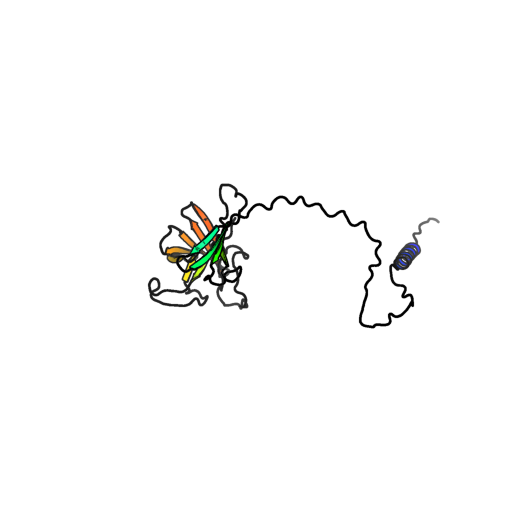A . VAL A 1 88 ? 20.444 -7.880 6.351 1.00 78.88 88 VAL A CA 1
ATOM 627 C C . VAL A 1 88 ? 19.455 -8.899 6.914 1.00 78.88 88 VAL A C 1
ATOM 629 O O . VAL A 1 88 ? 18.338 -8.489 7.240 1.00 78.88 88 VAL A O 1
ATOM 632 N N . PRO A 1 89 ? 19.842 -10.179 7.092 1.00 79.06 89 PRO A N 1
ATOM 633 C CA . PRO A 1 89 ? 18.939 -11.191 7.617 1.00 79.06 89 PRO A CA 1
ATOM 634 C C . PRO A 1 89 ? 18.328 -10.713 8.931 1.00 79.06 89 PRO A C 1
ATOM 636 O O . PRO A 1 89 ? 19.027 -10.405 9.905 1.00 79.06 89 PRO A O 1
ATOM 639 N N . GLY A 1 90 ? 17.005 -10.615 8.929 1.00 74.38 90 GLY A N 1
ATOM 640 C CA . GLY A 1 90 ? 16.255 -10.158 10.081 1.00 74.38 90 GLY A CA 1
ATOM 641 C C . GLY A 1 90 ? 16.256 -11.177 11.215 1.00 74.38 90 GLY A C 1
ATOM 642 O O . GLY A 1 90 ? 16.431 -12.384 11.021 1.00 74.38 90 GLY A O 1
ATOM 643 N N . ARG A 1 91 ? 16.039 -10.706 12.447 1.00 78.38 91 ARG A N 1
ATOM 644 C CA . ARG A 1 91 ? 15.860 -11.618 13.585 1.00 78.38 91 ARG A CA 1
ATOM 645 C C . ARG A 1 91 ? 14.509 -12.326 13.454 1.00 78.38 91 ARG A C 1
ATOM 647 O O . ARG A 1 91 ? 13.532 -11.723 13.028 1.00 78.38 91 ARG A O 1
ATOM 654 N N . ALA A 1 92 ? 14.461 -13.601 13.843 1.00 79.06 92 ALA A N 1
ATOM 655 C CA . ALA A 1 92 ? 13.252 -14.432 13.804 1.00 79.06 92 ALA A CA 1
ATOM 656 C C . ALA A 1 92 ? 12.603 -14.586 12.408 1.00 79.06 92 ALA A C 1
ATOM 658 O O . ALA A 1 92 ? 11.407 -14.841 12.318 1.00 79.06 92 ALA A O 1
ATOM 659 N N . GLY A 1 93 ? 13.381 -14.452 11.325 1.00 75.25 93 GLY A N 1
ATOM 660 C CA . GLY A 1 93 ? 12.879 -14.622 9.955 1.00 75.25 93 GLY A CA 1
ATOM 661 C C . GLY A 1 93 ? 12.034 -13.453 9.439 1.00 75.25 93 GLY A C 1
ATOM 662 O O . GLY A 1 93 ? 11.391 -13.589 8.404 1.00 75.25 93 GLY A O 1
ATOM 663 N N . ILE A 1 94 ? 12.030 -12.315 10.145 1.00 79.38 94 ILE A N 1
ATOM 664 C CA . ILE A 1 94 ? 11.354 -11.088 9.712 1.00 79.38 94 ILE A CA 1
ATOM 665 C C . ILE A 1 94 ? 12.343 -10.231 8.934 1.00 79.38 94 ILE A C 1
ATOM 667 O O . ILE A 1 94 ? 13.074 -9.431 9.514 1.00 79.38 94 ILE A O 1
ATOM 671 N N . GLU A 1 95 ? 12.373 -10.420 7.622 1.00 83.69 95 GLU A N 1
ATOM 672 C CA . GLU A 1 95 ? 13.226 -9.671 6.708 1.00 83.69 95 GLU A CA 1
ATOM 673 C C . GLU A 1 95 ? 12.373 -8.782 5.782 1.00 83.69 95 GLU A C 1
ATOM 675 O O . GLU A 1 95 ? 11.344 -9.247 5.284 1.00 83.69 95 GLU A O 1
ATOM 680 N N . PRO A 1 96 ? 12.745 -7.508 5.549 1.00 81.38 96 PRO A N 1
ATOM 681 C CA . PRO A 1 96 ? 12.084 -6.692 4.540 1.00 81.38 96 PRO A CA 1
ATOM 682 C C . PRO A 1 96 ? 12.464 -7.180 3.135 1.00 81.38 96 PRO A C 1
ATOM 684 O O . PRO A 1 96 ? 13.614 -7.060 2.722 1.00 81.38 96 PRO A O 1
ATOM 687 N N . ASP A 1 97 ? 11.490 -7.681 2.379 1.00 82.62 97 ASP A N 1
ATOM 688 C CA . ASP A 1 97 ? 11.687 -7.985 0.960 1.00 82.62 97 ASP A CA 1
ATOM 689 C C . ASP A 1 97 ? 11.592 -6.690 0.147 1.00 82.62 97 ASP A C 1
ATOM 691 O O . ASP A 1 97 ? 10.508 -6.128 -0.016 1.00 82.62 97 ASP A O 1
ATOM 695 N N . LEU A 1 98 ? 12.739 -6.173 -0.294 1.00 87.31 98 LEU A N 1
ATOM 696 C CA . LEU A 1 98 ? 12.855 -4.913 -1.021 1.00 87.31 98 LEU A CA 1
ATOM 697 C C . LEU A 1 98 ? 13.368 -5.175 -2.437 1.00 87.31 98 LEU A C 1
ATOM 699 O O . LEU A 1 98 ? 14.401 -5.814 -2.632 1.00 87.31 98 LEU A O 1
ATOM 703 N N . ASN A 1 99 ? 12.694 -4.620 -3.439 1.00 86.94 99 ASN A N 1
ATOM 704 C CA . ASN A 1 99 ? 13.066 -4.816 -4.836 1.00 86.94 99 ASN A CA 1
ATOM 705 C C . ASN A 1 99 ? 12.870 -3.530 -5.645 1.00 86.94 99 ASN A C 1
ATOM 707 O O . ASN A 1 99 ? 11.823 -2.876 -5.582 1.00 86.94 99 ASN A O 1
ATOM 711 N N . LEU A 1 100 ? 13.891 -3.174 -6.419 1.00 88.62 100 LEU A N 1
ATOM 712 C CA . LEU A 1 100 ? 13.857 -2.072 -7.368 1.00 88.62 100 LEU A CA 1
ATOM 713 C C . LEU A 1 100 ? 13.495 -2.618 -8.746 1.00 88.62 100 LEU A C 1
ATOM 715 O O . LEU A 1 100 ? 14.227 -3.427 -9.310 1.00 88.62 100 LEU A O 1
ATOM 719 N N . THR A 1 101 ? 12.392 -2.144 -9.311 1.00 89.06 101 THR A N 1
ATOM 720 C CA . THR A 1 101 ? 11.952 -2.548 -10.647 1.00 89.06 101 THR A CA 1
ATOM 721 C C . THR A 1 101 ? 12.025 -1.380 -11.618 1.00 89.06 101 THR A C 1
ATOM 723 O O . THR A 1 101 ? 11.813 -0.228 -11.241 1.00 89.06 101 THR A O 1
ATOM 726 N N . TYR A 1 102 ? 12.332 -1.674 -12.875 1.00 89.81 102 TYR A N 1
ATOM 727 C CA . TYR A 1 102 ? 12.248 -0.735 -13.986 1.00 89.81 102 TYR A CA 1
ATOM 728 C C . TYR A 1 102 ? 11.337 -1.304 -15.068 1.00 89.81 102 TYR A C 1
ATOM 730 O O . TYR A 1 102 ? 11.400 -2.499 -15.358 1.00 89.81 102 TYR A O 1
ATOM 738 N N . SER A 1 103 ? 10.536 -0.443 -15.685 1.00 88.69 103 SER A N 1
ATOM 739 C CA . SER A 1 103 ? 9.753 -0.746 -16.883 1.00 88.69 103 SER A CA 1
ATOM 740 C C . SER A 1 103 ? 9.845 0.421 -17.863 1.00 88.69 103 SER A C 1
ATOM 742 O O . SER A 1 103 ? 9.627 1.570 -17.479 1.00 88.69 103 SER A O 1
ATOM 744 N N . GLY A 1 104 ? 10.171 0.136 -19.127 1.00 83.38 104 GLY A N 1
ATOM 745 C CA . GLY A 1 104 ? 10.330 1.158 -20.171 1.00 83.38 104 GLY A CA 1
ATOM 746 C C . GLY A 1 104 ? 9.049 1.944 -20.480 1.00 83.38 104 GLY A C 1
ATOM 747 O O . GLY A 1 104 ? 9.122 3.125 -20.807 1.00 83.38 104 GLY A O 1
ATOM 748 N N . SER A 1 105 ? 7.884 1.314 -20.309 1.00 83.31 105 SER A N 1
ATOM 749 C CA . SER A 1 105 ? 6.550 1.930 -20.382 1.00 83.31 105 SER A CA 1
ATOM 750 C C . SER A 1 105 ? 5.985 2.326 -19.008 1.00 83.31 105 SER A C 1
ATOM 752 O O . SER A 1 105 ? 4.809 2.677 -18.888 1.00 83.31 105 SER A O 1
ATOM 754 N N . GLY A 1 106 ? 6.804 2.253 -17.957 1.00 77.88 106 GLY A N 1
ATOM 755 C CA . GLY A 1 106 ? 6.400 2.540 -16.588 1.00 77.88 106 GLY A CA 1
ATOM 756 C C . GLY A 1 106 ? 6.106 4.013 -16.343 1.00 77.88 106 GLY A C 1
ATOM 757 O O . GLY A 1 106 ? 6.746 4.902 -16.899 1.00 77.88 106 GLY A O 1
ATOM 758 N N . VAL A 1 107 ? 5.157 4.266 -15.446 1.00 75.62 107 VAL A N 1
ATOM 759 C CA . VAL A 1 107 ? 4.893 5.609 -14.919 1.00 75.62 107 VAL A CA 1
ATOM 760 C C . VAL A 1 107 ? 6.028 6.074 -14.003 1.00 75.62 107 VAL A C 1
ATOM 762 O O . VAL A 1 107 ? 6.742 5.256 -13.419 1.00 75.62 107 VAL A O 1
ATOM 765 N N . ASP A 1 108 ? 6.181 7.388 -13.850 1.00 76.31 108 ASP A N 1
ATOM 766 C CA . ASP A 1 108 ? 7.156 7.980 -12.933 1.00 76.31 108 ASP A CA 1
ATOM 767 C C . ASP A 1 108 ? 6.897 7.517 -11.493 1.00 76.31 108 ASP A C 1
ATOM 769 O O . ASP A 1 108 ? 5.864 7.827 -10.892 1.00 76.31 108 ASP A O 1
ATOM 773 N N . GLY A 1 109 ? 7.844 6.762 -10.935 1.00 74.38 109 GLY A N 1
ATOM 774 C CA . GLY A 1 109 ? 7.816 6.354 -9.538 1.00 74.38 109 GLY A CA 1
ATOM 775 C C . GLY A 1 109 ? 8.649 7.278 -8.654 1.00 74.38 109 GLY A C 1
ATOM 776 O O . GLY A 1 109 ? 9.219 8.276 -9.092 1.00 74.38 109 GLY A O 1
ATOM 777 N N . ILE A 1 110 ? 8.767 6.920 -7.374 1.00 74.00 110 ILE A N 1
ATOM 778 C CA . ILE A 1 110 ? 9.525 7.703 -6.379 1.00 74.00 110 ILE A CA 1
ATOM 779 C C . ILE A 1 110 ? 11.017 7.863 -6.728 1.00 74.00 110 ILE A C 1
ATOM 781 O O . ILE A 1 110 ? 11.675 8.767 -6.222 1.00 74.00 110 ILE A O 1
ATOM 785 N N . LEU A 1 111 ? 11.544 6.999 -7.598 1.00 83.50 111 LEU A N 1
ATOM 786 C CA . LEU A 1 111 ? 12.942 6.994 -8.031 1.00 83.50 111 LEU A CA 1
ATOM 787 C C . LEU A 1 111 ? 13.138 7.577 -9.441 1.00 83.50 111 LEU A C 1
ATOM 789 O O . LEU A 1 111 ? 14.266 7.606 -9.928 1.00 83.50 111 LEU A O 1
ATOM 793 N N . GLY A 1 112 ? 12.068 8.061 -10.079 1.00 84.69 112 GLY A N 1
ATOM 794 C CA . GLY A 1 112 ? 12.087 8.649 -11.418 1.00 84.69 112 GLY A CA 1
ATOM 795 C C . GLY A 1 112 ? 11.312 7.841 -12.460 1.00 84.69 112 GLY A C 1
ATOM 796 O O . GLY A 1 112 ? 10.619 6.873 -12.145 1.00 84.69 112 GLY A O 1
ATOM 797 N N . ALA A 1 113 ? 11.431 8.269 -13.717 1.00 85.38 113 ALA A N 1
ATOM 798 C CA . ALA A 1 113 ? 10.702 7.700 -14.845 1.00 85.38 113 ALA A CA 1
ATOM 799 C C . ALA A 1 113 ? 11.013 6.217 -15.061 1.00 85.38 113 ALA A C 1
ATOM 801 O O . ALA A 1 113 ? 12.177 5.821 -15.155 1.00 85.38 113 ALA A O 1
ATOM 802 N N . GLY A 1 114 ? 9.964 5.396 -15.118 1.00 85.19 114 GLY A N 1
ATOM 803 C CA . GLY A 1 114 ? 10.057 3.952 -15.318 1.00 85.19 114 GLY A CA 1
ATOM 804 C C . GLY A 1 114 ? 10.566 3.152 -14.114 1.00 85.19 114 GLY A C 1
ATOM 805 O O . GLY A 1 114 ? 10.420 1.933 -14.123 1.00 85.19 114 GLY A O 1
ATOM 806 N N . PHE A 1 115 ? 11.120 3.787 -13.072 1.00 87.25 115 PHE A N 1
ATOM 807 C CA . PHE A 1 115 ? 11.602 3.111 -11.863 1.00 87.25 115 PHE A CA 1
ATOM 808 C C . PHE A 1 115 ? 10.537 3.070 -10.769 1.00 87.25 115 PHE A C 1
ATOM 810 O O . PHE A 1 115 ? 9.998 4.101 -10.370 1.00 87.25 115 PHE A O 1
ATOM 817 N N . SER A 1 116 ? 10.309 1.893 -10.192 1.00 85.69 116 SER A N 1
ATOM 818 C CA . SER A 1 116 ? 9.420 1.714 -9.049 1.00 85.69 116 SER A CA 1
ATOM 819 C C . SER A 1 116 ? 10.090 0.917 -7.929 1.00 85.69 116 SER A C 1
ATOM 821 O O . SER A 1 116 ? 10.875 -0.002 -8.162 1.00 85.69 116 SER A O 1
ATOM 823 N N . PHE A 1 117 ? 9.801 1.302 -6.689 1.00 84.94 117 PHE A N 1
ATOM 824 C CA . PHE A 1 117 ? 10.302 0.633 -5.495 1.00 84.94 117 PHE A CA 1
ATOM 825 C C . PHE A 1 117 ? 9.196 -0.245 -4.915 1.00 84.94 117 PHE A C 1
ATOM 827 O O . PHE A 1 117 ? 8.106 0.245 -4.619 1.00 84.94 117 PHE A O 1
ATOM 834 N N . SER A 1 118 ? 9.484 -1.530 -4.748 1.00 80.12 118 SER A N 1
ATOM 835 C CA . SER A 1 118 ? 8.583 -2.523 -4.162 1.00 80.12 118 SER A CA 1
ATOM 836 C C . SER A 1 118 ? 9.163 -3.041 -2.846 1.00 80.12 118 SER A C 1
ATOM 838 O O . SER A 1 118 ? 10.380 -3.050 -2.668 1.00 80.12 118 SER A O 1
ATOM 840 N N . GLY A 1 119 ? 8.292 -3.404 -1.902 1.00 76.75 119 GLY A N 1
ATOM 841 C CA . GLY A 1 119 ? 8.685 -3.843 -0.556 1.00 76.75 119 GLY A CA 1
ATOM 842 C C . GLY A 1 119 ? 8.271 -2.908 0.579 1.00 76.75 119 GLY A C 1
ATOM 843 O O . GLY A 1 119 ? 8.250 -3.300 1.743 1.00 76.75 119 GLY A O 1
ATOM 844 N N . ALA A 1 120 ? 7.863 -1.679 0.255 1.00 79.38 120 ALA A N 1
ATOM 845 C CA . ALA A 1 120 ? 7.158 -0.818 1.197 1.00 79.38 120 ALA A CA 1
ATOM 846 C C . ALA A 1 120 ? 5.648 -1.043 1.068 1.00 79.38 120 ALA A C 1
ATOM 848 O O . ALA A 1 120 ? 5.094 -0.874 -0.017 1.00 79.38 120 ALA A O 1
ATOM 849 N N . SER A 1 121 ? 4.989 -1.382 2.179 1.00 86.56 121 SER A N 1
ATOM 850 C CA . SER A 1 121 ? 3.528 -1.443 2.242 1.00 86.56 121 SER A CA 1
ATOM 851 C C . SER A 1 121 ? 2.950 -0.098 2.675 1.00 86.56 121 SER A C 1
ATOM 853 O O . SER A 1 121 ? 3.491 0.579 3.563 1.00 86.56 121 SER A O 1
ATOM 855 N N . ALA A 1 122 ? 1.841 0.300 2.060 1.00 88.25 122 ALA A N 1
ATOM 856 C CA . ALA A 1 122 ? 1.173 1.556 2.34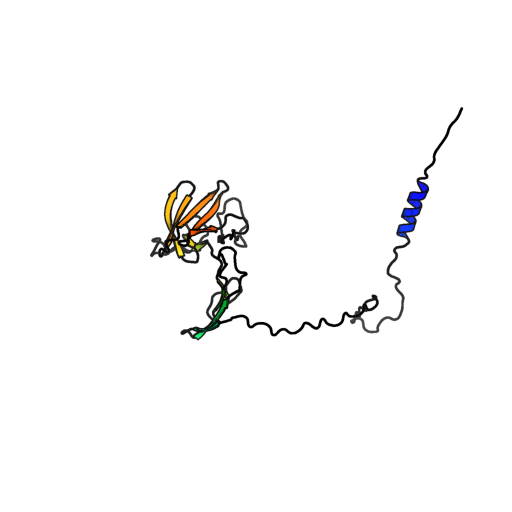9 1.00 88.25 122 ALA A CA 1
ATOM 857 C C . ALA A 1 122 ? -0.348 1.452 2.224 1.00 88.25 122 ALA A C 1
ATOM 859 O O . ALA A 1 122 ? -0.891 0.844 1.299 1.00 88.25 122 ALA A O 1
ATOM 860 N N . ILE A 1 123 ? -1.039 2.158 3.118 1.00 90.94 123 ILE A N 1
ATOM 861 C CA . ILE A 1 123 ? -2.459 2.463 2.962 1.00 90.94 123 ILE A CA 1
ATOM 862 C C . ILE A 1 123 ? -2.575 3.833 2.302 1.00 90.94 123 ILE A C 1
ATOM 864 O O . ILE A 1 123 ? -2.141 4.855 2.843 1.00 90.94 123 ILE A O 1
ATOM 868 N N . THR A 1 124 ? -3.163 3.854 1.115 1.00 89.31 124 THR A N 1
ATOM 869 C CA . THR A 1 124 ? -3.350 5.044 0.288 1.00 89.31 124 THR A CA 1
ATOM 870 C C . THR A 1 124 ? -4.831 5.294 0.046 1.00 89.31 124 THR A C 1
ATOM 872 O O . THR A 1 124 ? -5.680 4.428 0.256 1.00 89.31 124 THR A O 1
ATOM 875 N N . ARG A 1 125 ? -5.164 6.512 -0.383 1.00 90.38 125 ARG A N 1
ATOM 876 C CA . ARG A 1 125 ? -6.504 6.804 -0.892 1.00 90.38 125 ARG A CA 1
ATOM 877 C C . ARG A 1 125 ? -6.575 6.408 -2.354 1.00 90.38 125 ARG A C 1
ATOM 879 O O . ARG A 1 125 ? -5.651 6.705 -3.109 1.00 90.38 125 ARG A O 1
ATOM 886 N N . CYS A 1 126 ? -7.669 5.777 -2.746 1.00 90.50 126 CYS A N 1
ATOM 887 C CA . CYS A 1 126 ? -7.888 5.330 -4.115 1.00 90.50 126 CYS A CA 1
ATOM 888 C C . CYS A 1 126 ? -9.225 5.845 -4.658 1.00 90.50 126 CYS A C 1
ATOM 890 O O . CYS A 1 126 ? -10.120 6.183 -3.879 1.00 90.50 126 CYS A O 1
ATOM 892 N N . PRO A 1 127 ? -9.367 5.966 -5.988 1.00 91.25 127 PRO A N 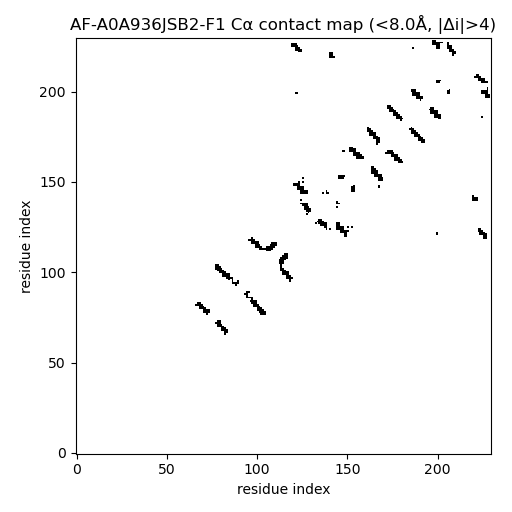1
ATOM 893 C CA . PRO A 1 127 ? -10.628 6.381 -6.583 1.00 91.25 127 PRO A CA 1
ATOM 894 C C . PRO A 1 127 ? -11.733 5.359 -6.292 1.00 91.25 127 PRO A C 1
ATOM 896 O O . PRO A 1 127 ? -11.489 4.159 -6.122 1.00 91.25 127 PRO A O 1
ATOM 899 N N . LYS A 1 128 ? -12.970 5.843 -6.245 1.00 92.44 128 LYS A N 1
ATOM 900 C CA . LYS A 1 128 ? -14.162 4.997 -6.181 1.00 92.44 128 LYS A CA 1
ATOM 901 C C . LYS A 1 128 ? -14.548 4.512 -7.566 1.00 92.44 128 LYS A C 1
ATOM 903 O O . LYS A 1 128 ? -14.400 5.247 -8.546 1.00 92.44 128 LYS A O 1
ATOM 908 N N . THR A 1 129 ? -15.025 3.276 -7.634 1.00 90.56 129 THR A N 1
ATOM 909 C CA . THR A 1 129 ? -15.416 2.638 -8.890 1.00 90.56 129 THR A CA 1
ATOM 910 C C . THR A 1 129 ? -16.866 2.191 -8.825 1.00 90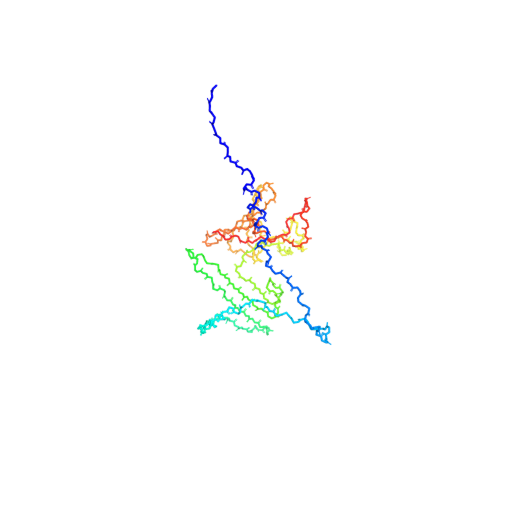.56 129 THR A C 1
ATOM 912 O O . THR A 1 129 ? -17.355 1.740 -7.791 1.00 90.56 129 THR A O 1
ATOM 915 N N . MET A 1 130 ? -17.552 2.254 -9.968 1.00 92.00 130 MET A N 1
ATOM 916 C CA . MET A 1 130 ? -18.969 1.896 -10.054 1.00 92.00 130 MET A CA 1
ATOM 917 C C . MET A 1 130 ? -19.242 0.448 -9.617 1.00 92.00 130 MET A C 1
ATOM 919 O O . MET A 1 130 ? -20.270 0.168 -9.015 1.00 92.00 130 MET A O 1
ATOM 923 N N . ALA A 1 131 ? -18.296 -0.461 -9.872 1.00 89.56 131 ALA A N 1
ATOM 924 C CA . ALA A 1 131 ? -18.430 -1.881 -9.556 1.00 89.56 131 ALA A CA 1
ATOM 925 C C . ALA A 1 131 ? -18.472 -2.185 -8.048 1.00 89.56 131 ALA A C 1
ATOM 927 O O . ALA A 1 131 ? -19.043 -3.198 -7.658 1.00 89.56 131 ALA A O 1
ATOM 928 N N . ILE A 1 132 ? -17.850 -1.345 -7.216 1.00 87.12 132 ILE A N 1
ATOM 929 C CA . ILE A 1 132 ? -17.705 -1.591 -5.773 1.00 87.12 132 ILE A CA 1
ATOM 930 C C . ILE A 1 132 ? -18.525 -0.576 -4.972 1.00 87.12 132 ILE A C 1
ATOM 932 O O . ILE A 1 132 ? -19.175 -0.940 -3.998 1.00 87.12 132 ILE A O 1
ATOM 936 N N . ASP A 1 133 ? -18.516 0.691 -5.390 1.00 88.19 133 ASP A N 1
ATOM 937 C CA . ASP A 1 133 ? -19.057 1.810 -4.610 1.00 88.19 133 ASP A CA 1
ATOM 938 C C . ASP A 1 133 ? -20.371 2.363 -5.133 1.00 88.19 133 ASP A C 1
ATOM 940 O O . ASP A 1 133 ? -20.899 3.305 -4.546 1.00 88.19 133 ASP A O 1
ATOM 944 N N . SER A 1 134 ? -20.875 1.855 -6.261 1.00 91.12 134 SER A N 1
ATOM 945 C CA . SER A 1 134 ? -22.005 2.440 -7.000 1.00 91.12 134 SER A CA 1
ATOM 946 C C . SER A 1 134 ? -21.811 3.912 -7.418 1.00 91.12 134 SER A C 1
ATOM 948 O O . SER A 1 134 ? -22.751 4.578 -7.841 1.00 91.12 134 SER A O 1
ATOM 950 N N . GLU A 1 135 ? -20.579 4.426 -7.349 1.00 93.38 135 GLU A N 1
ATOM 951 C CA . GLU A 1 135 ? -20.203 5.755 -7.822 1.00 93.38 135 GLU A CA 1
ATOM 952 C C . GLU A 1 135 ? -18.788 5.744 -8.415 1.00 93.38 135 GLU A C 1
ATOM 954 O O . GLU A 1 135 ? -17.920 4.979 -7.993 1.00 93.38 135 GLU A O 1
ATOM 959 N N . VAL A 1 136 ? -18.541 6.609 -9.400 1.00 92.06 136 VAL A N 1
ATOM 960 C CA . VAL A 1 136 ? -17.186 6.894 -9.888 1.00 92.06 136 VAL A CA 1
ATOM 961 C C . VAL A 1 136 ? -16.771 8.238 -9.315 1.00 92.06 136 VAL A C 1
ATOM 963 O O . VAL A 1 136 ? -17.387 9.258 -9.621 1.00 92.06 136 VAL A O 1
ATOM 966 N N . ARG A 1 137 ? -15.733 8.246 -8.476 1.00 91.19 137 ARG A N 1
ATOM 967 C CA . ARG A 1 137 ? -15.230 9.471 -7.840 1.00 91.19 137 ARG A CA 1
ATOM 968 C C . ARG A 1 137 ? -13.708 9.459 -7.790 1.00 91.19 137 ARG A C 1
ATOM 970 O O . ARG A 1 137 ? -13.105 8.471 -7.372 1.00 91.19 137 ARG A O 1
ATOM 977 N N . ALA A 1 138 ? -13.094 10.564 -8.206 1.00 90.06 138 ALA A N 1
ATOM 978 C CA . ALA A 1 138 ? -11.659 10.786 -8.049 1.00 90.06 138 ALA A CA 1
ATOM 979 C C . ALA A 1 138 ? -11.288 11.020 -6.573 1.00 90.06 138 ALA A C 1
ATOM 981 O O . ALA A 1 138 ? -12.149 11.326 -5.754 1.00 90.06 138 ALA A O 1
ATOM 982 N N . VAL A 1 139 ? -10.003 10.882 -6.237 1.00 88.38 139 VAL A N 1
ATOM 983 C CA . VAL A 1 139 ? -9.504 11.118 -4.874 1.00 88.38 139 VAL A CA 1
ATOM 984 C C . VAL A 1 139 ? -9.498 12.617 -4.572 1.00 88.38 139 VAL A C 1
ATOM 986 O O . VAL A 1 139 ? -8.730 13.362 -5.180 1.00 88.38 139 VAL A O 1
ATOM 989 N N . GLN A 1 140 ? -10.301 13.042 -3.596 1.00 86.25 140 GLN A N 1
ATOM 990 C CA . GLN A 1 140 ? -10.433 14.444 -3.176 1.00 86.25 140 GLN A CA 1
ATOM 991 C C . GLN A 1 140 ? -9.729 14.747 -1.842 1.00 86.25 140 GLN A C 1
ATOM 993 O O . GLN A 1 140 ? -9.594 15.910 -1.452 1.00 86.25 140 GLN A O 1
ATOM 998 N N . TYR A 1 141 ? -9.210 13.717 -1.170 1.00 80.94 141 TYR A N 1
ATOM 999 C CA . TYR A 1 141 ? -8.587 13.764 0.156 1.00 80.94 141 TYR A CA 1
ATOM 1000 C C . TYR A 1 141 ? -9.530 14.208 1.289 1.00 80.94 141 TYR A C 1
ATOM 1002 O O . TYR A 1 141 ? -9.115 14.890 2.233 1.00 80.94 141 TYR A O 1
ATOM 1010 N N . ASP A 1 142 ? -10.794 13.797 1.227 1.00 83.00 142 ASP A N 1
ATOM 1011 C CA . ASP A 1 142 ? -11.822 14.068 2.240 1.00 83.00 142 ASP A CA 1
ATOM 1012 C C . ASP A 1 142 ? -12.079 12.835 3.135 1.00 83.00 142 ASP A C 1
ATOM 1014 O O . ASP A 1 142 ? -11.199 12.005 3.324 1.00 83.00 142 ASP A O 1
ATOM 1018 N N . THR A 1 143 ? -13.203 12.717 3.835 1.00 81.19 143 THR A N 1
ATOM 1019 C CA . THR A 1 143 ? -13.506 11.483 4.603 1.00 81.19 143 THR A CA 1
ATOM 1020 C C . THR A 1 143 ? -14.216 10.419 3.798 1.00 81.19 143 THR A C 1
ATOM 1022 O O . THR A 1 143 ? -14.341 9.302 4.292 1.00 81.19 143 THR A O 1
ATOM 1025 N N . ASP A 1 144 ? -14.660 10.776 2.605 1.00 86.50 144 ASP A N 1
ATOM 1026 C CA . ASP A 1 144 ? -15.528 9.967 1.774 1.00 86.50 144 ASP A CA 1
ATOM 1027 C C . ASP A 1 144 ? -14.725 9.228 0.705 1.00 86.50 144 ASP A 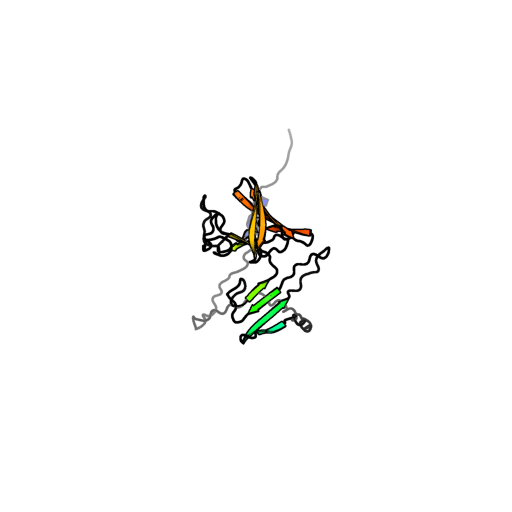C 1
ATOM 1029 O O . ASP A 1 144 ? -15.282 8.344 0.054 1.00 86.50 144 ASP A O 1
ATOM 1033 N N . ASP A 1 145 ? -13.443 9.553 0.501 1.00 88.69 145 ASP A N 1
ATOM 1034 C CA . ASP A 1 145 ? -12.594 8.743 -0.370 1.00 88.69 145 ASP A CA 1
ATOM 1035 C C . ASP A 1 145 ? -12.449 7.316 0.149 1.00 88.69 145 ASP A C 1
ATOM 1037 O O . ASP A 1 145 ? -12.451 7.024 1.348 1.00 88.69 145 ASP A O 1
ATOM 1041 N N . ALA A 1 146 ? -12.194 6.435 -0.802 1.00 91.75 146 ALA A N 1
ATOM 1042 C CA . ALA A 1 146 ? -11.829 5.077 -0.509 1.00 91.75 146 ALA A CA 1
ATOM 1043 C C . ALA A 1 146 ? -10.398 4.929 -0.013 1.00 91.75 146 ALA A C 1
ATOM 1045 O O . ALA A 1 146 ? -9.512 5.717 -0.353 1.00 91.75 146 ALA A O 1
ATOM 1046 N N . LEU A 1 147 ? -10.165 3.828 0.696 1.00 93.00 147 LEU A N 1
ATOM 1047 C CA . LEU A 1 147 ? -8.841 3.397 1.113 1.00 93.00 147 LEU A CA 1
ATOM 1048 C C . LEU A 1 147 ? -8.436 2.134 0.359 1.00 93.00 147 LEU A C 1
ATOM 1050 O O . LEU A 1 147 ? -9.257 1.253 0.100 1.00 93.00 147 LEU A O 1
ATOM 1054 N N . CYS A 1 148 ? -7.155 2.047 0.033 1.00 93.25 148 CYS A N 1
ATOM 1055 C CA . CYS A 1 148 ? -6.538 0.880 -0.564 1.00 93.25 148 CYS A CA 1
ATOM 1056 C C . CYS A 1 148 ? -5.249 0.540 0.187 1.00 93.25 148 CYS A C 1
ATOM 1058 O O . CYS A 1 148 ? -4.469 1.429 0.510 1.00 93.25 148 CYS A O 1
ATOM 1060 N N . MET A 1 149 ? -5.022 -0.742 0.450 1.00 92.69 149 MET A N 1
ATOM 1061 C CA . MET A 1 149 ? -3.777 -1.267 1.009 1.00 92.69 149 MET A CA 1
ATOM 1062 C C . MET A 1 149 ? -3.005 -1.933 -0.125 1.00 92.69 149 MET A C 1
ATOM 1064 O O . MET A 1 149 ? -3.503 -2.889 -0.721 1.00 92.69 149 MET A O 1
ATOM 1068 N N . ASP A 1 150 ? -1.841 -1.387 -0.473 1.00 88.94 150 ASP A N 1
ATOM 1069 C CA . ASP A 1 150 ? -0.995 -1.884 -1.571 1.00 88.94 150 ASP A CA 1
ATOM 1070 C C . ASP A 1 150 ? -1.758 -2.036 -2.902 1.00 88.94 150 ASP A C 1
ATOM 1072 O O . ASP A 1 150 ? -1.616 -3.007 -3.642 1.00 88.94 150 ASP A O 1
ATOM 1076 N N . GLY A 1 151 ? -2.654 -1.081 -3.175 1.00 88.44 151 GLY A N 1
ATOM 1077 C CA . GLY A 1 151 ? -3.521 -1.072 -4.358 1.00 88.44 151 GLY A CA 1
ATOM 1078 C C . GLY A 1 151 ? -4.769 -1.958 -4.260 1.00 88.44 151 GLY A C 1
ATOM 1079 O O . GLY A 1 151 ? -5.666 -1.826 -5.092 1.00 88.44 151 GLY A O 1
ATOM 1080 N N . LYS A 1 152 ? -4.893 -2.811 -3.236 1.00 92.44 152 LYS A N 1
ATOM 1081 C CA . LYS A 1 152 ? -6.113 -3.595 -2.983 1.00 92.44 152 LYS A CA 1
ATOM 1082 C C . LYS A 1 152 ? -7.132 -2.760 -2.229 1.00 92.44 152 LYS A C 1
ATOM 1084 O O . LYS A 1 152 ? -6.805 -2.108 -1.241 1.00 92.44 152 LYS A O 1
ATOM 1089 N N . ARG A 1 153 ? -8.384 -2.808 -2.668 1.00 94.00 153 ARG A N 1
ATOM 1090 C CA . ARG A 1 153 ? -9.464 -2.002 -2.102 1.00 94.00 153 ARG A CA 1
ATOM 1091 C C . ARG A 1 153 ? -9.798 -2.441 -0.678 1.00 94.00 153 ARG A C 1
ATOM 1093 O O . ARG A 1 153 ? -9.968 -3.627 -0.449 1.00 94.00 153 ARG A O 1
ATOM 1100 N N . LEU A 1 154 ? -9.921 -1.504 0.261 1.00 94.75 154 LEU A N 1
ATOM 1101 C CA . LEU A 1 154 ? -10.429 -1.767 1.606 1.00 94.75 154 LEU A CA 1
ATOM 1102 C C . LEU A 1 154 ? -11.936 -1.495 1.662 1.00 94.75 154 LEU A C 1
ATOM 1104 O O . LEU A 1 154 ? -12.389 -0.382 1.388 1.00 94.75 154 LEU A O 1
ATOM 1108 N N . VAL A 1 155 ? -12.706 -2.518 2.021 1.00 94.06 155 VAL A N 1
ATOM 1109 C CA . VAL A 1 155 ? -14.166 -2.480 2.167 1.00 94.06 155 VAL A CA 1
ATOM 1110 C C . VAL A 1 155 ? -14.513 -2.554 3.647 1.00 94.06 155 VAL A C 1
ATOM 1112 O O . VAL A 1 155 ? -13.971 -3.390 4.368 1.00 94.06 155 VAL A O 1
ATOM 1115 N N . VAL A 1 156 ? -15.398 -1.669 4.106 1.00 93.56 156 VAL A N 1
ATOM 1116 C CA . VAL A 1 156 ? -15.849 -1.626 5.504 1.00 93.56 156 VAL A CA 1
ATOM 1117 C C . VAL A 1 156 ? -16.691 -2.862 5.808 1.00 93.56 156 VAL A C 1
ATOM 1119 O O . VAL A 1 156 ? -17.659 -3.142 5.106 1.00 93.56 156 VAL A O 1
ATOM 1122 N N . VAL A 1 157 ? -16.342 -3.573 6.877 1.00 94.50 157 VAL A N 1
ATOM 1123 C CA . VAL A 1 157 ? -17.104 -4.726 7.382 1.00 94.50 157 VAL A CA 1
ATOM 1124 C C . VAL A 1 157 ? -17.868 -4.368 8.644 1.00 94.50 157 VAL A C 1
ATOM 1126 O O . VAL A 1 157 ? -19.031 -4.733 8.794 1.00 94.50 157 VAL A O 1
ATOM 1129 N N . SER A 1 158 ? -17.230 -3.645 9.562 1.00 93.69 158 SER A N 1
ATOM 1130 C CA . SER A 1 158 ? -17.881 -3.195 10.787 1.00 93.69 158 SER A CA 1
ATOM 1131 C C . SER A 1 158 ? -17.374 -1.820 11.199 1.00 93.69 158 SER A C 1
ATOM 1133 O O . SER A 1 158 ? -16.226 -1.459 10.952 1.00 93.69 158 SER A O 1
ATOM 1135 N N . GLN A 1 159 ? -18.241 -1.033 11.830 1.00 91.38 159 GLN A N 1
ATOM 1136 C CA . GLN A 1 159 ? -17.906 0.298 12.316 1.00 91.38 159 GLN A CA 1
ATOM 1137 C C . GLN A 1 159 ? -18.368 0.445 13.765 1.00 91.38 159 GLN A C 1
ATOM 1139 O O . GLN A 1 159 ? -19.531 0.214 14.095 1.00 91.38 159 GLN A O 1
ATOM 1144 N N . ARG A 1 160 ? -17.434 0.825 14.636 1.00 87.31 160 ARG A N 1
ATOM 1145 C CA . ARG A 1 160 ? -17.642 1.162 16.051 1.00 87.31 160 ARG A CA 1
ATOM 1146 C C . ARG A 1 160 ? -17.201 2.608 16.283 1.00 87.31 160 ARG A C 1
ATOM 1148 O O . ARG A 1 160 ? -16.549 3.199 15.429 1.00 87.31 160 ARG A O 1
ATOM 1155 N N . ALA A 1 161 ? -17.521 3.167 17.451 1.00 81.44 161 ALA A N 1
ATOM 1156 C CA . ALA A 1 161 ? -17.284 4.582 17.758 1.00 81.44 161 ALA A CA 1
ATOM 1157 C C . ALA A 1 161 ? -15.846 5.062 17.460 1.00 81.44 161 ALA A C 1
ATOM 1159 O O . ALA A 1 161 ? -15.677 6.108 16.846 1.00 81.44 161 ALA A O 1
ATOM 1160 N N . ASN A 1 162 ? -14.825 4.272 17.819 1.00 85.19 162 ASN A N 1
ATOM 1161 C CA . ASN A 1 162 ? -13.411 4.654 17.671 1.00 85.19 162 ASN A CA 1
ATOM 1162 C C . ASN A 1 162 ? -12.608 3.716 16.750 1.00 85.19 162 ASN A C 1
ATOM 1164 O O . ASN A 1 162 ? -11.381 3.825 16.687 1.00 85.19 162 ASN A O 1
ATOM 1168 N N . ALA A 1 163 ? -13.273 2.768 16.082 1.00 90.25 163 ALA A N 1
ATOM 1169 C CA . ALA A 1 163 ? -12.612 1.755 15.266 1.00 90.25 163 ALA A CA 1
ATOM 1170 C C . ALA A 1 163 ? -13.485 1.316 14.086 1.00 90.25 163 ALA A C 1
ATOM 1172 O O . ALA A 1 163 ? -14.665 1.014 14.265 1.00 90.25 163 ALA A O 1
ATOM 1173 N N . ILE A 1 164 ? -12.892 1.235 12.897 1.00 93.06 164 ILE A N 1
ATOM 1174 C CA . ILE A 1 164 ? -13.538 0.722 11.684 1.00 93.06 164 ILE A CA 1
ATOM 1175 C C . ILE A 1 164 ? -12.754 -0.500 11.210 1.00 93.06 164 ILE A C 1
ATOM 1177 O O . ILE A 1 164 ? -11.543 -0.413 11.017 1.00 93.06 164 ILE A O 1
ATOM 1181 N N . GLU A 1 165 ? -13.431 -1.630 11.041 1.00 95.19 165 GLU A N 1
ATOM 1182 C CA . GLU A 1 165 ? -12.854 -2.846 10.475 1.00 95.19 165 GLU A CA 1
ATOM 1183 C C . GLU A 1 165 ? -13.049 -2.863 8.961 1.00 95.19 165 GLU A C 1
ATOM 1185 O O . GLU A 1 165 ? -14.162 -2.683 8.459 1.00 95.19 165 GLU A O 1
ATOM 1190 N N . TYR A 1 166 ? -11.966 -3.155 8.251 1.00 95.56 166 TYR A N 1
ATOM 1191 C CA . TYR A 1 166 ? -11.929 -3.317 6.811 1.00 95.56 166 TYR A CA 1
ATOM 1192 C C . TYR A 1 166 ? -11.405 -4.697 6.416 1.00 95.56 166 TYR A C 1
ATOM 1194 O O . TYR A 1 166 ? -10.606 -5.317 7.130 1.00 95.56 166 TYR A O 1
ATOM 1202 N N . ARG A 1 167 ? -11.808 -5.134 5.224 1.00 96.00 167 ARG A N 1
ATOM 1203 C CA . ARG A 1 167 ? -11.250 -6.288 4.509 1.00 96.00 167 ARG A CA 1
ATOM 1204 C C . ARG A 1 167 ? -10.823 -5.887 3.109 1.00 96.00 167 ARG A C 1
ATOM 1206 O O . ARG A 1 167 ? -11.338 -4.915 2.558 1.00 96.00 167 ARG A O 1
ATOM 1213 N N . THR A 1 168 ? -9.861 -6.610 2.554 1.00 95.19 168 THR A N 1
ATOM 1214 C CA . THR A 1 168 ? -9.407 -6.380 1.184 1.00 95.19 168 THR A CA 1
ATOM 1215 C C . THR A 1 168 ? -10.432 -6.887 0.171 1.00 95.19 168 THR A C 1
ATOM 1217 O O . THR A 1 168 ? -11.180 -7.827 0.423 1.00 95.19 168 THR A O 1
ATOM 1220 N N . TRP A 1 169 ? -10.462 -6.250 -0.992 1.00 92.88 169 TRP A N 1
ATOM 1221 C CA . TRP A 1 169 ? -11.196 -6.691 -2.165 1.00 92.88 169 TRP A CA 1
ATOM 1222 C C . TRP A 1 169 ? -10.233 -6.765 -3.359 1.00 92.88 169 TRP A C 1
ATOM 1224 O O . TRP A 1 169 ? -9.653 -5.734 -3.729 1.00 92.88 169 TRP A O 1
ATOM 1234 N N . PRO A 1 170 ? -10.046 -7.951 -3.972 1.00 93.38 170 PRO A N 1
ATOM 1235 C CA . PRO A 1 170 ? -10.535 -9.269 -3.528 1.00 93.38 170 PRO A CA 1
ATOM 1236 C C . PRO A 1 170 ? -9.968 -9.675 -2.152 1.00 93.38 170 PRO A C 1
ATOM 1238 O O . PRO A 1 170 ? -8.901 -9.192 -1.767 1.00 93.38 170 PRO A O 1
ATOM 1241 N N . ASP A 1 171 ? -10.681 -10.542 -1.421 1.00 93.19 171 ASP A N 1
ATOM 1242 C CA . ASP A 1 171 ? -10.318 -10.913 -0.044 1.00 93.19 171 ASP A CA 1
ATOM 1243 C C . ASP A 1 171 ? -9.014 -11.718 0.001 1.00 93.19 171 ASP A C 1
ATOM 1245 O O . ASP A 1 171 ? -8.883 -12.790 -0.592 1.00 93.19 171 ASP A O 1
ATOM 1249 N N . THR A 1 172 ? -8.033 -11.176 0.718 1.00 93.56 172 THR A N 1
ATOM 1250 C CA . THR A 1 172 ? -6.724 -11.796 0.963 1.00 93.56 172 THR A CA 1
ATOM 1251 C C . THR A 1 172 ? -6.568 -12.263 2.409 1.00 93.56 172 THR A C 1
ATOM 1253 O O . THR A 1 172 ? -5.443 -12.480 2.857 1.00 93.56 172 THR A O 1
ATOM 1256 N N . HIS A 1 173 ? -7.669 -12.382 3.157 1.00 94.31 173 HIS A N 1
ATOM 1257 C CA . HIS A 1 173 ? -7.702 -12.712 4.586 1.00 94.31 173 HIS A CA 1
ATOM 1258 C C . HIS A 1 173 ? -6.925 -11.724 5.470 1.00 94.31 173 HIS A C 1
ATOM 1260 O O . HIS A 1 173 ? -6.568 -12.042 6.604 1.00 94.31 173 HIS A O 1
ATOM 1266 N N . VAL A 1 174 ? -6.686 -10.506 4.974 1.00 95.25 174 VAL A N 1
ATOM 1267 C CA . VAL A 1 174 ? -6.091 -9.428 5.766 1.00 95.25 174 VAL A CA 1
ATOM 1268 C C . VAL A 1 174 ? -7.214 -8.652 6.439 1.00 95.25 174 VAL A C 1
ATOM 1270 O O . VAL A 1 174 ? -8.138 -8.169 5.780 1.00 95.25 174 VAL A O 1
ATOM 1273 N N . LYS A 1 175 ? -7.134 -8.528 7.762 1.00 95.62 175 LYS A N 1
ATOM 1274 C CA . LYS A 1 175 ? -8.052 -7.701 8.552 1.00 95.62 175 LYS A CA 1
ATOM 1275 C C . LYS A 1 175 ? -7.363 -6.389 8.875 1.00 95.62 175 LYS A C 1
ATOM 1277 O O . LYS A 1 175 ? -6.317 -6.413 9.510 1.00 95.62 175 LYS A O 1
ATOM 1282 N N . VAL A 1 176 ? -7.951 -5.261 8.496 1.00 96.44 176 VAL A N 1
ATOM 1283 C CA . VAL A 1 176 ? -7.398 -3.937 8.812 1.00 96.44 176 VAL A CA 1
ATOM 1284 C C . VAL A 1 176 ? -8.323 -3.228 9.790 1.00 96.44 176 VAL A C 1
ATOM 1286 O O . VAL A 1 176 ? -9.526 -3.165 9.558 1.00 96.44 176 VAL A O 1
ATOM 1289 N N . ILE A 1 177 ? -7.785 -2.683 10.876 1.00 95.25 177 ILE A N 1
ATOM 1290 C CA . ILE A 1 177 ? -8.539 -1.886 11.846 1.00 95.25 177 ILE A CA 1
ATOM 1291 C C . ILE A 1 177 ? -8.027 -0.451 11.787 1.00 95.25 177 ILE A C 1
ATOM 1293 O O . ILE A 1 177 ? -6.858 -0.190 12.053 1.00 95.25 177 ILE A O 1
ATOM 1297 N N . GLY A 1 178 ? -8.899 0.481 11.411 1.00 93.06 178 GLY A N 1
ATOM 1298 C CA . GLY A 1 178 ? -8.620 1.911 11.444 1.00 93.06 178 GLY A CA 1
ATOM 1299 C C . GLY A 1 178 ? -9.066 2.516 12.764 1.00 93.06 178 GLY A C 1
ATOM 1300 O O . GLY A 1 178 ? -10.252 2.473 13.086 1.00 93.06 178 GLY A O 1
ATOM 1301 N N . HIS A 1 179 ? -8.132 3.110 13.496 1.00 90.75 179 HIS A N 1
ATOM 1302 C CA . HIS A 1 179 ? -8.372 3.774 14.769 1.00 90.75 179 HIS A CA 1
ATOM 1303 C C . HIS A 1 179 ? -8.401 5.289 14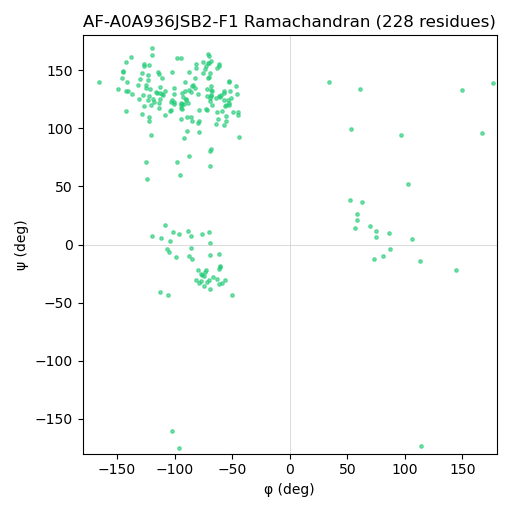.602 1.00 90.75 179 HIS A C 1
ATOM 1305 O O . HIS A 1 179 ? -7.676 5.860 13.781 1.00 90.75 179 HIS A O 1
ATOM 1311 N N . GLN A 1 180 ? -9.208 5.950 15.428 1.00 84.69 180 GLN A N 1
ATOM 1312 C CA . GLN A 1 180 ? -9.223 7.402 15.538 1.00 84.69 180 GLN A CA 1
ATOM 1313 C C . GLN A 1 180 ? -8.831 7.821 16.956 1.00 84.69 180 GLN A C 1
ATOM 1315 O O . GLN A 1 180 ? -9.454 7.416 17.932 1.00 84.69 180 GLN A O 1
ATOM 1320 N N . THR A 1 181 ? -7.781 8.630 17.060 1.00 78.94 181 THR A N 1
ATOM 1321 C CA . THR A 1 181 ? -7.361 9.282 18.303 1.00 78.94 181 THR A CA 1
ATOM 1322 C C . THR A 1 181 ? -8.214 10.528 18.537 1.00 78.94 181 THR A C 1
ATOM 1324 O O . THR A 1 181 ? -8.642 11.180 17.581 1.00 78.94 181 THR A O 1
ATOM 1327 N N . GLU A 1 182 ? -8.400 10.909 19.800 1.00 73.12 182 GLU A N 1
ATOM 1328 C CA . GLU A 1 182 ? -9.113 12.135 20.197 1.00 73.12 182 GLU A CA 1
ATOM 1329 C C . GLU A 1 182 ? -8.514 13.404 19.565 1.00 73.12 182 GLU A C 1
ATOM 1331 O O . GLU A 1 182 ? -9.228 14.333 19.201 1.00 73.12 182 GLU A O 1
ATOM 1336 N N . GLU A 1 183 ? -7.206 13.396 19.305 1.00 69.38 183 GLU A N 1
ATOM 1337 C CA . GLU A 1 183 ? -6.457 14.447 18.601 1.00 69.38 183 GLU A CA 1
ATOM 1338 C C . GLU A 1 183 ? -6.790 14.553 17.096 1.00 69.38 183 GLU A C 1
ATOM 1340 O O . GLU A 1 183 ? -6.177 15.327 16.357 1.00 69.38 183 GLU A O 1
ATOM 1345 N N . GLY A 1 184 ? -7.714 13.729 16.594 1.00 67.75 184 GLY A N 1
ATOM 1346 C CA . GLY A 1 184 ? -8.063 13.643 15.175 1.00 67.75 184 GLY A CA 1
ATOM 1347 C C . GLY A 1 184 ? -7.016 12.920 14.324 1.00 67.75 184 GLY A C 1
ATOM 1348 O O . GLY A 1 184 ? -7.132 12.882 13.097 1.00 67.75 184 GLY A O 1
ATOM 1349 N N . SER A 1 185 ? -5.991 12.337 14.952 1.00 68.50 185 SER A N 1
ATOM 1350 C CA . SER A 1 185 ? -5.054 11.430 14.296 1.00 68.50 185 SER A CA 1
ATOM 1351 C C . SER A 1 185 ? -5.738 10.102 13.962 1.00 68.50 185 SER A C 1
ATOM 1353 O O . SER A 1 185 ? -6.572 9.622 14.720 1.00 68.50 185 SER A O 1
ATOM 1355 N N . ARG A 1 186 ? -5.386 9.503 12.826 1.00 82.50 186 ARG A N 1
ATOM 1356 C CA . ARG A 1 186 ? -5.860 8.190 12.392 1.00 82.50 186 ARG A CA 1
ATOM 1357 C C . ARG A 1 186 ? -4.645 7.320 12.127 1.00 82.50 186 ARG A C 1
ATOM 1359 O O . ARG A 1 186 ? -3.681 7.817 11.544 1.00 82.50 186 ARG A O 1
ATOM 1366 N N . TYR A 1 187 ? -4.705 6.077 12.573 1.00 89.31 187 TYR A N 1
ATOM 1367 C CA . TYR A 1 187 ? -3.704 5.045 12.317 1.00 89.31 187 TYR A CA 1
ATOM 1368 C C . TYR A 1 187 ? -4.421 3.733 12.009 1.00 89.31 187 TYR A C 1
ATOM 1370 O O . TYR A 1 187 ? -5.610 3.593 12.309 1.00 89.31 187 TYR A O 1
ATOM 1378 N N . PHE A 1 188 ? -3.715 2.793 11.394 1.00 93.31 188 PHE A N 1
ATOM 1379 C CA . PHE A 1 188 ? -4.273 1.495 11.036 1.00 93.31 188 PHE A CA 1
ATOM 1380 C C . PHE A 1 188 ? -3.392 0.361 11.541 1.00 93.31 188 PHE A C 1
ATOM 1382 O O . PHE A 1 188 ? -2.170 0.487 11.562 1.00 93.31 188 PHE A O 1
ATOM 1389 N N . GLU A 1 189 ? -4.018 -0.754 11.888 1.00 94.31 189 GLU A N 1
ATOM 1390 C CA . GLU A 1 189 ? -3.353 -2.016 12.207 1.00 94.31 189 GLU A CA 1
ATOM 1391 C C . GLU A 1 189 ? -3.860 -3.085 11.239 1.00 94.31 189 GLU A C 1
ATOM 1393 O O . GLU A 1 189 ? -5.065 -3.343 11.169 1.00 94.31 189 GLU A O 1
ATOM 1398 N N . ALA A 1 190 ? -2.960 -3.688 10.464 1.00 94.94 190 ALA A N 1
ATOM 1399 C CA . ALA A 1 190 ? -3.281 -4.791 9.568 1.00 94.94 190 ALA A CA 1
ATOM 1400 C C . ALA A 1 190 ? -2.819 -6.113 10.178 1.00 94.94 190 ALA A C 1
ATOM 1402 O O . ALA A 1 190 ? -1.640 -6.305 10.455 1.00 94.94 190 ALA A O 1
ATOM 1403 N N . PHE A 1 191 ? -3.754 -7.039 10.347 1.00 95.31 191 PHE A N 1
ATOM 1404 C CA . PHE A 1 191 ? -3.514 -8.410 10.774 1.00 95.31 191 PHE A CA 1
ATOM 1405 C C . PHE A 1 191 ? -3.394 -9.274 9.522 1.00 95.31 191 PHE A C 1
ATOM 1407 O O . PHE A 1 191 ? -4.387 -9.497 8.817 1.00 95.31 191 PHE A O 1
ATOM 1414 N N . LEU A 1 192 ? -2.175 -9.718 9.233 1.00 92.81 192 LEU A N 1
ATOM 1415 C CA . LEU A 1 192 ? -1.873 -10.554 8.078 1.00 92.81 192 LEU A CA 1
ATOM 1416 C C . LEU A 1 192 ? -2.216 -12.025 8.376 1.00 92.81 192 LEU A C 1
ATOM 1418 O O . LEU A 1 192 ? -2.164 -12.449 9.533 1.00 92.81 192 LEU A O 1
ATOM 1422 N N . PRO A 1 193 ? -2.498 -12.843 7.345 1.00 92.56 193 PRO A N 1
ATOM 1423 C CA . PRO A 1 193 ? -2.740 -14.279 7.513 1.00 92.56 193 PRO A CA 1
ATOM 1424 C C . PRO A 1 193 ? -1.532 -15.041 8.084 1.00 92.56 193 PRO A C 1
ATOM 1426 O O . PRO A 1 193 ? -1.700 -16.109 8.660 1.00 92.56 193 PRO A O 1
ATOM 1429 N N . SER A 1 194 ? -0.324 -14.481 7.972 1.00 88.81 194 SER A N 1
ATOM 1430 C CA . SER A 1 194 ? 0.899 -14.994 8.603 1.00 88.81 194 SER A CA 1
ATOM 1431 C C . SER A 1 194 ? 0.920 -14.845 10.131 1.00 88.81 194 SER A C 1
ATOM 1433 O O . SER A 1 194 ? 1.819 -15.370 10.779 1.00 88.81 194 SER A O 1
ATOM 1435 N N . GLY A 1 195 ? -0.046 -14.132 10.721 1.00 89.06 195 GLY A N 1
ATOM 1436 C CA . GLY A 1 195 ? -0.094 -13.829 12.154 1.00 89.06 195 GLY A CA 1
ATOM 1437 C C . GLY A 1 195 ? 0.677 -12.567 12.550 1.00 89.06 195 GLY A C 1
ATOM 1438 O O . GLY A 1 195 ? 0.610 -12.154 13.707 1.00 89.06 195 GLY A O 1
ATOM 1439 N N . HIS A 1 196 ? 1.370 -11.921 11.609 1.00 88.75 196 HIS A N 1
ATOM 1440 C CA . HIS A 1 196 ? 2.020 -10.634 11.844 1.00 88.75 196 HIS A CA 1
ATOM 1441 C C . HIS A 1 196 ? 1.006 -9.489 11.881 1.00 88.75 196 HIS A C 1
ATOM 1443 O O . HIS A 1 196 ? -0.002 -9.500 11.169 1.00 88.75 196 HIS A O 1
ATOM 1449 N N . VAL A 1 197 ? 1.311 -8.479 12.695 1.00 92.44 197 VAL A N 1
ATOM 1450 C CA . VAL A 1 197 ? 0.559 -7.225 12.765 1.00 92.44 197 VAL A CA 1
ATOM 1451 C C . VAL A 1 197 ? 1.445 -6.109 12.235 1.00 92.44 197 VAL A C 1
ATOM 1453 O O . VAL A 1 197 ? 2.564 -5.936 12.711 1.00 92.44 197 VAL A O 1
ATOM 1456 N N . VAL A 1 198 ? 0.955 -5.373 11.241 1.00 90.81 198 VAL A N 1
ATOM 1457 C CA . VAL A 1 198 ? 1.656 -4.236 10.635 1.00 90.81 198 VAL A CA 1
ATOM 1458 C C . VAL A 1 198 ? 0.927 -2.952 11.000 1.00 90.81 198 VAL A C 1
ATOM 1460 O O . VAL A 1 198 ? -0.287 -2.842 10.823 1.00 90.81 198 VAL A O 1
ATOM 1463 N N . GLU A 1 199 ? 1.667 -1.968 11.502 1.00 91.69 199 GLU A N 1
ATOM 1464 C CA . GLU A 1 199 ? 1.115 -0.684 11.928 1.00 91.69 199 GLU A CA 1
ATOM 1465 C C . GLU A 1 199 ? 1.347 0.383 10.854 1.00 91.69 199 GLU A C 1
ATOM 1467 O O . GLU A 1 199 ? 2.453 0.525 10.344 1.00 91.69 199 GLU A O 1
ATOM 1472 N N . TYR A 1 200 ? 0.334 1.190 10.538 1.00 90.56 200 TYR A N 1
ATOM 1473 C CA . TYR A 1 200 ? 0.424 2.269 9.552 1.00 90.56 200 TYR A CA 1
ATOM 1474 C C . TYR A 1 200 ? 0.067 3.607 10.190 1.00 90.56 200 TYR A C 1
ATOM 1476 O O . TYR A 1 200 ? -1.001 3.770 10.783 1.00 90.56 200 TYR A O 1
ATOM 1484 N N . GLY A 1 201 ? 0.943 4.599 10.036 1.00 87.62 201 GLY A N 1
ATOM 1485 C CA . GLY A 1 201 ? 0.660 5.977 10.443 1.00 87.62 201 GLY A CA 1
ATOM 1486 C C . GLY A 1 201 ? 0.572 6.226 11.955 1.00 87.62 201 GLY A C 1
ATOM 1487 O O . GLY A 1 201 ? 0.067 7.272 12.365 1.00 87.62 201 GLY A O 1
ATOM 1488 N N . LYS A 1 202 ? 1.057 5.306 12.799 1.00 85.69 202 LYS A N 1
ATOM 1489 C CA . LYS A 1 202 ? 1.070 5.475 14.264 1.00 85.69 202 LYS A CA 1
ATOM 1490 C C . LYS A 1 202 ? 2.060 6.551 14.716 1.00 85.69 202 LYS A C 1
ATOM 1492 O O . LYS A 1 202 ? 1.777 7.341 15.614 1.00 85.69 202 LYS A O 1
ATOM 1497 N N . THR A 1 203 ? 3.214 6.627 14.056 1.00 83.19 203 THR A N 1
ATOM 1498 C CA . THR A 1 203 ? 4.259 7.625 14.325 1.00 83.19 203 THR A CA 1
ATOM 1499 C C . THR A 1 203 ? 4.175 8.798 13.346 1.00 83.19 203 THR A C 1
ATOM 1501 O O . THR A 1 203 ? 3.605 8.704 12.262 1.00 83.19 203 THR A O 1
ATOM 1504 N N . LYS A 1 204 ? 4.778 9.945 13.687 1.00 79.44 204 LYS A N 1
ATOM 1505 C CA . LYS A 1 204 ? 4.806 11.106 12.774 1.00 79.44 204 LYS A CA 1
ATOM 1506 C C . LYS A 1 204 ? 5.533 10.803 11.454 1.00 79.44 204 LYS A C 1
ATOM 1508 O O . LYS A 1 204 ? 5.116 11.319 10.423 1.00 79.44 204 LYS A O 1
ATOM 1513 N N . GLY A 1 205 ? 6.577 9.968 11.487 1.00 75.62 205 GLY A N 1
ATOM 1514 C CA . GLY A 1 205 ? 7.366 9.585 10.308 1.00 75.62 205 GLY A CA 1
ATOM 1515 C C . GLY A 1 205 ? 6.650 8.630 9.345 1.00 75.62 205 GLY A C 1
ATOM 1516 O O . GLY A 1 205 ? 6.956 8.628 8.161 1.00 75.62 205 GLY A O 1
ATOM 1517 N N . SER A 1 206 ? 5.643 7.887 9.813 1.00 78.00 206 SER A N 1
ATOM 1518 C CA . SER A 1 206 ? 4.840 6.962 8.990 1.00 78.00 206 SER A CA 1
ATOM 1519 C C . SER A 1 206 ? 3.628 7.634 8.323 1.00 78.00 206 SER A C 1
ATOM 1521 O O . SER A 1 206 ? 2.750 6.967 7.776 1.00 78.00 206 SER A O 1
ATOM 1523 N N . ARG A 1 207 ? 3.568 8.973 8.349 1.00 78.56 207 ARG A N 1
ATOM 1524 C CA . ARG A 1 207 ? 2.475 9.788 7.792 1.00 78.56 207 ARG A CA 1
ATOM 1525 C C . ARG A 1 207 ? 3.018 10.810 6.789 1.00 78.56 207 ARG A C 1
ATOM 1527 O O . ARG A 1 207 ? 3.048 12.004 7.112 1.00 78.56 207 ARG A O 1
ATOM 1534 N N . PRO A 1 208 ? 3.473 10.385 5.598 1.00 67.69 208 PRO A N 1
ATOM 1535 C CA . PRO A 1 208 ? 3.945 11.313 4.577 1.00 67.69 208 PRO A CA 1
ATOM 1536 C C . PRO A 1 208 ? 2.858 12.339 4.243 1.00 67.69 208 PRO A C 1
ATOM 1538 O O . PRO A 1 208 ? 1.748 12.001 3.830 1.00 67.69 208 PRO A O 1
ATOM 1541 N N . ARG A 1 209 ? 3.167 13.619 4.468 1.00 65.44 209 ARG A N 1
ATOM 1542 C CA . ARG A 1 209 ? 2.277 14.746 4.169 1.00 65.44 209 ARG A CA 1
ATOM 1543 C C . ARG A 1 209 ? 2.490 15.200 2.737 1.00 65.44 209 ARG A C 1
ATOM 1545 O O . ARG A 1 209 ? 3.631 15.389 2.333 1.00 65.44 209 ARG A O 1
ATOM 1552 N N . ALA A 1 210 ? 1.403 15.396 1.993 1.00 56.22 210 ALA A N 1
ATOM 1553 C CA . ALA A 1 210 ? 1.491 16.012 0.678 1.00 56.22 210 ALA A CA 1
ATOM 1554 C C . ALA A 1 210 ? 2.158 17.398 0.776 1.00 56.22 210 ALA A C 1
ATOM 1556 O O . ALA A 1 210 ? 1.777 18.228 1.609 1.00 56.22 210 ALA A O 1
ATOM 1557 N N . LEU A 1 211 ? 3.152 17.641 -0.082 1.00 46.28 211 LEU A N 1
ATOM 1558 C CA . LEU A 1 211 ? 3.787 18.946 -0.259 1.00 46.28 211 LEU A CA 1
ATOM 1559 C C . LEU A 1 211 ? 2.777 19.913 -0.898 1.00 46.28 211 LEU A C 1
ATOM 1561 O O . LEU A 1 211 ? 2.163 19.589 -1.909 1.00 46.28 211 LEU A O 1
ATOM 1565 N N . GLY A 1 212 ? 2.593 21.094 -0.297 1.00 42.75 212 GLY A N 1
ATOM 1566 C CA . GLY A 1 212 ? 1.755 22.168 -0.855 1.00 42.75 212 GLY A CA 1
ATOM 1567 C C . GLY A 1 212 ? 0.397 22.410 -0.183 1.00 42.75 212 GLY A C 1
ATOM 1568 O O . GLY A 1 212 ? -0.345 23.277 -0.633 1.00 42.75 212 GLY A O 1
ATOM 1569 N N . ALA A 1 213 ? 0.063 21.721 0.912 1.00 38.84 213 ALA A N 1
ATOM 1570 C CA . ALA A 1 213 ? -1.073 22.102 1.755 1.00 38.84 213 ALA A CA 1
ATOM 1571 C C . ALA A 1 213 ? -0.567 22.678 3.090 1.00 38.84 213 ALA A C 1
ATOM 1573 O O . ALA A 1 213 ? -0.038 21.912 3.903 1.00 38.84 213 ALA A O 1
ATOM 1574 N N . PRO A 1 214 ? -0.724 23.989 3.377 1.00 35.88 214 PRO A N 1
ATOM 1575 C CA . PRO A 1 214 ? -0.620 24.440 4.755 1.00 35.88 214 PRO A CA 1
ATOM 1576 C C . PRO A 1 214 ? -1.648 23.656 5.574 1.00 35.88 214 PRO A C 1
ATOM 1578 O O . PRO A 1 214 ? -2.805 23.516 5.171 1.00 35.88 214 PRO A O 1
ATOM 1581 N N . CYS A 1 215 ? -1.215 23.121 6.716 1.00 41.88 215 CYS A N 1
ATOM 1582 C CA . CYS A 1 215 ? -2.092 22.524 7.719 1.00 41.88 215 CYS A CA 1
ATOM 1583 C C . CYS A 1 215 ? -2.919 23.650 8.359 1.00 41.88 215 CYS A C 1
ATOM 1585 O O . CYS A 1 215 ? -2.709 24.022 9.512 1.00 41.88 215 CYS A O 1
ATOM 1587 N N . VAL A 1 216 ? -3.815 24.258 7.582 1.00 32.41 216 VAL A N 1
ATOM 1588 C CA . VAL A 1 216 ? -4.798 25.200 8.092 1.00 32.41 216 VAL A CA 1
ATOM 1589 C C . VAL A 1 216 ? -5.765 24.375 8.919 1.00 32.41 216 VAL A C 1
ATOM 1591 O O . VAL A 1 216 ? -6.280 23.350 8.474 1.00 32.41 216 VAL A O 1
ATOM 1594 N N . ARG A 1 217 ? -5.932 24.814 10.161 1.00 37.22 217 ARG A N 1
ATOM 1595 C CA . ARG A 1 217 ? -6.844 24.302 11.179 1.00 37.22 217 ARG A CA 1
ATOM 1596 C C . ARG A 1 217 ? -8.222 24.031 10.533 1.00 37.22 217 ARG A C 1
ATOM 1598 O O . ARG A 1 217 ? -9.014 24.952 10.394 1.00 37.22 217 ARG A O 1
ATOM 1605 N N . GLY A 1 218 ? -8.464 22.802 10.060 1.00 34.91 218 GLY A N 1
ATOM 1606 C CA . GLY A 1 218 ? -9.722 22.413 9.404 1.00 34.91 218 GLY A CA 1
ATOM 1607 C C . GLY A 1 218 ? -9.642 21.407 8.244 1.00 34.91 218 GLY A C 1
ATOM 1608 O O . GLY A 1 218 ? -10.642 20.740 7.986 1.00 34.91 218 GLY A O 1
ATOM 1609 N N . SER A 1 219 ? -8.508 21.229 7.558 1.00 32.06 219 SER A N 1
ATOM 1610 C CA . SER A 1 219 ? -8.440 20.338 6.381 1.00 32.06 219 SER A CA 1
ATOM 1611 C C . SER A 1 219 ? -7.830 18.963 6.687 1.00 32.06 219 SER A C 1
ATOM 1613 O O . SER A 1 219 ? -6.710 18.820 7.177 1.00 32.06 219 SER A O 1
ATOM 1615 N N . ARG A 1 220 ? -8.641 17.934 6.415 1.00 42.28 220 ARG A N 1
ATOM 1616 C CA . ARG A 1 220 ? -8.430 16.513 6.714 1.00 42.28 220 ARG A CA 1
ATOM 1617 C C . ARG A 1 220 ? -7.292 15.911 5.866 1.00 42.28 220 ARG A C 1
ATOM 1619 O O . ARG A 1 220 ? -6.899 16.447 4.837 1.00 42.28 220 ARG A O 1
ATOM 1626 N N . MET A 1 221 ? -6.727 14.811 6.368 1.00 42.75 221 MET A N 1
ATOM 1627 C CA . MET A 1 221 ? -5.465 14.182 5.945 1.00 42.75 221 MET A CA 1
ATOM 1628 C C . MET A 1 221 ? -5.322 13.959 4.428 1.00 42.75 221 MET A C 1
ATOM 1630 O O . MET A 1 221 ? -5.982 13.082 3.861 1.00 42.75 221 MET A O 1
ATOM 1634 N N . LYS A 1 222 ? -4.362 14.673 3.821 1.00 48.41 222 LYS A N 1
ATOM 1635 C CA . LYS A 1 222 ? -3.860 14.466 2.452 1.00 48.41 222 LYS A CA 1
ATOM 1636 C C . LYS A 1 222 ? -2.601 13.584 2.428 1.00 48.41 222 LYS A C 1
ATOM 1638 O O . LYS A 1 222 ? -1.523 14.055 2.074 1.00 48.41 222 LYS A O 1
ATOM 1643 N N . CYS A 1 223 ? -2.703 12.349 2.918 1.00 49.69 223 CYS A N 1
ATOM 1644 C CA . CYS A 1 223 ? -1.537 11.499 3.190 1.00 49.69 223 CYS A CA 1
ATOM 1645 C C . CYS A 1 223 ? -1.787 10.037 2.820 1.00 49.69 223 CYS A C 1
ATOM 1647 O O . CYS A 1 223 ? -2.848 9.504 3.144 1.00 49.69 223 CYS A O 1
ATOM 1649 N N . ALA A 1 224 ? -0.776 9.389 2.239 1.00 54.91 224 ALA A N 1
ATOM 1650 C CA . ALA A 1 224 ? -0.583 7.948 2.380 1.00 54.91 224 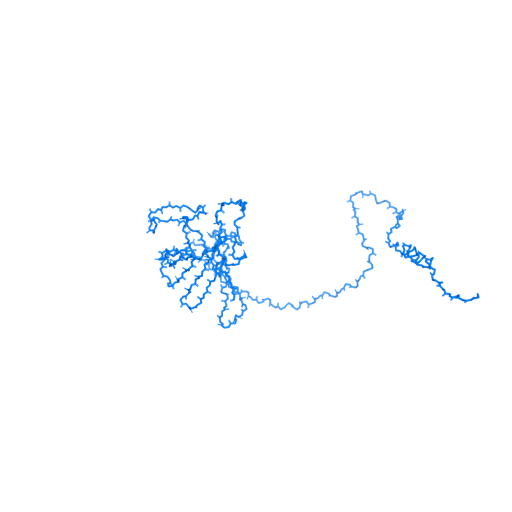ALA A CA 1
ATOM 1651 C C . ALA A 1 224 ? -0.082 7.652 3.804 1.00 54.91 224 ALA A C 1
ATOM 1653 O O . ALA A 1 224 ? 0.533 8.516 4.433 1.00 54.91 224 ALA A O 1
ATOM 1654 N N . MET A 1 225 ? -0.340 6.461 4.332 1.00 68.06 225 MET A N 1
ATOM 1655 C CA . MET A 1 225 ? 0.256 5.989 5.582 1.00 68.06 225 MET A CA 1
ATOM 1656 C C . MET A 1 225 ? 1.166 4.813 5.268 1.00 68.06 225 MET A C 1
ATOM 1658 O O . MET A 1 225 ? 0.722 3.829 4.682 1.00 68.06 225 MET A O 1
ATOM 1662 N N . LEU A 1 226 ? 2.437 4.943 5.629 1.00 67.19 226 LEU A N 1
ATOM 1663 C CA . LEU A 1 226 ? 3.443 3.909 5.411 1.00 67.19 226 LEU A CA 1
ATOM 1664 C C . LEU A 1 226 ? 3.445 2.938 6.589 1.00 67.19 226 LEU A C 1
ATOM 1666 O O . LEU A 1 226 ? 3.181 3.349 7.725 1.00 67.19 226 LEU A O 1
ATOM 1670 N N . ALA A 1 227 ? 3.762 1.677 6.312 1.00 64.81 227 ALA A N 1
ATOM 1671 C CA . ALA A 1 227 ? 4.022 0.691 7.348 1.00 64.81 227 ALA A CA 1
ATOM 1672 C C . ALA A 1 227 ? 5.206 1.140 8.224 1.00 64.81 227 ALA A C 1
ATOM 1674 O O . ALA A 1 227 ? 6.274 1.497 7.723 1.00 64.81 227 ALA A O 1
ATOM 1675 N N . GLY A 1 228 ? 5.011 1.137 9.538 1.00 52.91 228 GLY A N 1
ATOM 1676 C CA . GLY A 1 228 ? 6.077 1.186 10.525 1.00 52.91 228 GLY A CA 1
ATOM 1677 C C . GLY A 1 228 ? 6.532 -0.237 10.828 1.00 52.91 228 GLY A C 1
ATOM 1678 O O . GLY A 1 228 ? 5.725 -1.067 11.236 1.00 52.91 228 GLY A O 1
ATOM 1679 N N . MET A 1 229 ? 7.815 -0.514 10.614 1.00 42.84 229 MET A N 1
ATOM 1680 C CA . MET A 1 229 ? 8.457 -1.734 11.101 1.00 42.84 229 MET A CA 1
ATOM 1681 C C . MET A 1 229 ? 8.922 -1.496 12.537 1.00 42.84 229 MET A C 1
ATOM 1683 O O . MET A 1 229 ? 9.546 -0.466 12.809 1.00 42.84 229 MET A O 1
ATOM 1687 N N . GLN A 1 230 ? 8.610 -2.425 13.438 1.00 37.97 230 GLN A N 1
ATOM 1688 C CA . GLN A 1 230 ? 9.023 -2.386 14.838 1.00 37.97 230 GLN A CA 1
ATOM 1689 C C . GLN A 1 230 ? 9.563 -3.745 15.266 1.00 37.97 230 GLN A C 1
ATOM 1691 O O . GLN A 1 230 ? 8.989 -4.762 14.818 1.00 37.97 230 GLN A O 1
#

Nearest PDB structures (foldseek):
  4fma-assembly18_J  TM=6.577E-01  e=6.422E+00  Escherichia coli
  3q1c-assembly1_A  TM=5.893E-01  e=4.968E+00  Escherichia coli O127:H6 str. E2348/69

Radius of gyration: 33.6 Å; Cα contacts (8 Å, |Δi|>4): 331; chains: 1; bounding box: 78×62×94 Å

Solvent-accessible surface area (backbone atoms only — not comparable to full-atom values): 14506 Å² total; per-residue (Å²): 132,90,77,90,87,88,90,81,68,73,66,63,61,54,55,55,56,58,57,58,67,71,73,68,80,82,83,83,83,88,75,94,74,78,85,72,97,54,98,83,69,87,82,85,75,80,90,66,80,84,68,80,76,72,73,76,81,80,70,76,80,66,76,77,74,80,75,71,63,50,76,48,68,46,100,87,70,34,51,33,37,42,34,66,48,88,59,75,87,35,75,95,77,59,55,74,64,35,34,42,36,36,29,71,84,40,66,70,33,98,80,36,77,17,23,41,79,45,60,78,54,36,42,33,72,34,61,41,41,53,93,81,64,75,38,75,42,76,70,79,46,61,89,83,52,39,43,16,50,75,83,32,37,48,43,82,76,46,78,55,99,56,39,35,36,28,33,38,50,78,76,70,69,36,43,34,39,39,37,56,46,96,87,73,47,59,31,35,41,35,39,40,78,87,72,50,74,45,38,21,25,80,49,79,85,21,41,52,67,55,86,91,63,81,86,53,94,84,72,62,75,56,47,44,22,31,56,52,88,130

Foldseek 3Di:
DDDDDDDDDPVVVVVVVVVVVVPPPDDDDPDDDDDDPDPPDDDDDDPDDDDPPDDPPPPPPPPPPDQDKDWDADPVRKTKIKGFDDFDQDPPRDTQGKIKMFIRPDPAEPVGGRIHIPRWKWKDFAFDDCVQRVDTGGDPQAPPTWIAIVNWTWDWDDDDPFWTWTATVVGQVKIKIWGADPVRQIKIWIQHPVRDIWIWRPDPVQWDQDPPDDPDPPGHGPTMTITDDD

Sequence (230 aa):
MNSRTNGFSASWMLLSFLLACLATHAGCSCDALSRPANPRIHACIPQHASLPVAAPLVSKTTVPGAIPVSFNVSDTGDATLSLPLVSVPGRAGIEPDLNLTYSGSGVDGILGAGFSFSGASAITRCPKTMAIDSEVRAVQYDTDDALCMDGKRLVVVSQRANAIEYRTWPDTHVKVIGHQTEEGSRYFEAFLPSGHVVEYGKTKGSRPRALGAPCVRGSRMKCAMLAGMQ